Protein AF-A0A6J7C652-F1 (afdb_monomer_lite)

Organism: NCBI:txid449393

Radius of gyration: 20.18 Å; chains: 1; bounding box: 62×40×58 Å

Structure (mmCIF, N/CA/C/O backbone):
data_AF-A0A6J7C652-F1
#
_entry.id   AF-A0A6J7C652-F1
#
loop_
_atom_site.group_PDB
_atom_site.id
_atom_site.type_symbol
_atom_site.label_atom_id
_atom_site.label_alt_id
_atom_site.label_comp_id
_atom_site.label_asym_id
_atom_site.label_entity_id
_atom_site.label_seq_id
_atom_site.pdbx_PDB_ins_code
_atom_site.Cartn_x
_atom_site.Cartn_y
_atom_site.Cartn_z
_atom_site.occupancy
_atom_site.B_iso_or_equiv
_atom_site.auth_seq_id
_atom_site.auth_comp_id
_atom_site.auth_asym_id
_atom_site.auth_atom_id
_atom_site.pdbx_PDB_model_num
ATOM 1 N N . MET A 1 1 ? 0.469 -21.105 22.328 1.00 26.39 1 MET A N 1
ATOM 2 C CA . MET A 1 1 ? -0.467 -20.276 21.539 1.00 26.39 1 MET A CA 1
ATOM 3 C C . MET A 1 1 ? -0.018 -18.836 21.701 1.00 26.39 1 MET A C 1
ATOM 5 O O . MET A 1 1 ? -0.296 -18.247 22.736 1.00 26.39 1 MET A O 1
ATOM 9 N N . SER A 1 2 ? 0.763 -18.319 20.755 1.00 25.61 2 SER A N 1
ATOM 10 C CA . SER A 1 2 ? 1.428 -17.016 20.892 1.00 25.61 2 SER A CA 1
ATOM 11 C C . SER A 1 2 ? 0.683 -15.974 20.066 1.00 25.61 2 SER A C 1
ATOM 13 O O . SER A 1 2 ? 0.438 -16.190 18.881 1.00 25.61 2 SER A O 1
ATOM 15 N N . ARG A 1 3 ? 0.266 -14.884 20.714 1.00 31.81 3 ARG A N 1
ATOM 16 C CA . ARG A 1 3 ? -0.560 -13.822 20.132 1.00 31.81 3 ARG A CA 1
ATOM 17 C C . ARG A 1 3 ? 0.341 -12.615 19.870 1.00 31.81 3 ARG A C 1
ATOM 19 O O . ARG A 1 3 ? 0.735 -11.950 20.819 1.00 31.81 3 ARG A O 1
ATOM 26 N N . TRP A 1 4 ? 0.647 -12.346 18.608 1.00 32.78 4 TRP A N 1
ATOM 27 C CA . TRP A 1 4 ? 1.229 -11.071 18.173 1.00 32.78 4 TRP A CA 1
ATOM 28 C C . TRP A 1 4 ? 0.084 -10.100 17.839 1.00 32.78 4 TRP A C 1
ATOM 30 O O . TRP A 1 4 ? -1.021 -10.565 17.531 1.00 32.78 4 TRP A O 1
ATOM 40 N N . ARG A 1 5 ? 0.297 -8.787 17.971 1.00 42.84 5 ARG A N 1
ATOM 41 C CA . ARG A 1 5 ? -0.696 -7.736 17.682 1.00 42.84 5 ARG A CA 1
ATOM 42 C C . ARG A 1 5 ? -0.041 -6.585 16.927 1.00 42.84 5 ARG A C 1
ATOM 44 O O . ARG A 1 5 ? 1.127 -6.315 17.157 1.00 42.84 5 ARG A O 1
ATOM 51 N N . VAL A 1 6 ? -0.814 -5.929 16.068 1.00 52.28 6 VAL A N 1
ATOM 52 C CA . VAL A 1 6 ? -0.406 -4.764 15.259 1.00 52.28 6 VAL A CA 1
ATOM 53 C C . VAL A 1 6 ? -0.866 -3.453 15.923 1.00 52.28 6 VAL A C 1
ATOM 55 O O . VAL A 1 6 ? -0.310 -2.394 15.659 1.00 52.28 6 VAL A O 1
ATOM 58 N N . CYS A 1 7 ? -1.829 -3.526 16.850 1.00 53.25 7 CYS A N 1
ATOM 59 C CA . CYS A 1 7 ? -2.425 -2.378 17.545 1.00 53.25 7 CYS A CA 1
ATOM 60 C C . CYS A 1 7 ? -2.291 -2.448 19.093 1.00 53.25 7 CYS A C 1
ATOM 62 O O . CYS A 1 7 ? -3.243 -2.105 19.798 1.00 53.25 7 CYS A O 1
ATOM 64 N N . GLY A 1 8 ? -1.198 -2.975 19.677 1.00 44.03 8 GLY A N 1
ATOM 65 C CA . GLY A 1 8 ? -1.143 -3.212 21.137 1.00 44.03 8 GLY A CA 1
ATOM 66 C C . GLY A 1 8 ? 0.243 -3.239 21.796 1.00 44.03 8 GLY A C 1
ATOM 67 O O . GLY A 1 8 ? 1.195 -3.778 21.254 1.00 44.03 8 GLY A O 1
ATOM 68 N N . SER A 1 9 ? 0.319 -2.701 23.017 1.00 41.06 9 SER A N 1
ATOM 69 C CA . SER A 1 9 ? 1.541 -2.276 23.723 1.00 41.06 9 SER A CA 1
ATOM 70 C C . SER A 1 9 ? 2.360 -3.374 24.436 1.00 41.06 9 SER A C 1
ATOM 72 O O . SER A 1 9 ? 2.661 -3.216 25.617 1.00 41.06 9 SER A O 1
ATOM 74 N N . ASP A 1 10 ? 2.678 -4.488 23.773 1.00 38.56 10 ASP A N 1
ATOM 75 C CA . ASP A 1 10 ? 3.629 -5.499 24.287 1.00 38.56 10 ASP A CA 1
ATOM 76 C C . ASP A 1 10 ? 4.010 -6.500 23.175 1.00 38.56 10 ASP A C 1
ATOM 78 O O . ASP A 1 10 ? 3.169 -7.316 22.771 1.00 38.56 10 ASP A O 1
ATOM 82 N N . ALA A 1 11 ? 5.266 -6.512 22.711 1.00 35.97 11 ALA A N 1
ATOM 83 C CA . ALA A 1 11 ? 5.787 -7.569 21.838 1.00 35.97 11 ALA A CA 1
ATOM 84 C C . ALA A 1 11 ? 7.266 -7.939 22.101 1.00 35.97 11 ALA A C 1
ATOM 86 O O . ALA A 1 11 ? 7.935 -7.425 22.997 1.00 35.97 11 ALA A O 1
ATOM 87 N N . ARG A 1 12 ? 7.764 -8.915 21.320 1.00 33.91 12 ARG A N 1
ATOM 88 C CA . ARG A 1 12 ? 9.196 -9.147 21.049 1.00 33.91 12 ARG A CA 1
ATOM 89 C C . ARG A 1 12 ? 9.420 -9.818 19.673 1.00 33.91 12 ARG A C 1
ATOM 91 O O . ARG A 1 12 ? 8.723 -10.792 19.384 1.00 33.91 12 ARG A O 1
ATOM 98 N N . PRO A 1 13 ? 10.436 -9.395 18.889 1.00 46.59 13 PRO A N 1
ATOM 99 C CA . PRO A 1 13 ? 10.996 -10.118 17.721 1.00 46.59 13 PRO A CA 1
ATOM 100 C C . PRO A 1 13 ? 11.947 -11.291 18.131 1.00 46.59 13 PRO A C 1
ATOM 102 O O . PRO A 1 13 ? 12.194 -11.465 19.323 1.00 46.59 13 PRO A O 1
ATOM 105 N N . HIS A 1 14 ? 12.558 -12.137 17.269 1.00 32.00 14 HIS A N 1
ATOM 106 C CA . HIS A 1 14 ? 12.535 -12.308 15.795 1.00 32.00 14 HIS A CA 1
ATOM 107 C C . HIS A 1 14 ? 13.174 -13.664 15.334 1.00 32.00 14 HIS A C 1
ATOM 109 O O . HIS A 1 14 ? 13.919 -14.273 16.091 1.00 32.00 14 HIS A O 1
ATOM 115 N N . LEU A 1 15 ? 12.950 -14.041 14.058 1.00 29.48 15 LEU A N 1
ATOM 116 C CA . LEU A 1 15 ? 13.849 -14.708 13.068 1.00 29.48 15 LEU A CA 1
ATOM 117 C C . LEU A 1 15 ? 14.626 -16.045 13.296 1.00 29.48 15 LEU A C 1
ATOM 119 O O . LEU A 1 15 ? 15.296 -16.273 14.291 1.00 29.48 15 LEU A O 1
ATOM 123 N N . ARG A 1 16 ? 14.692 -16.793 12.170 1.00 28.22 16 ARG A N 1
ATOM 124 C CA . ARG A 1 16 ? 15.685 -17.803 11.701 1.00 28.22 16 ARG A CA 1
ATOM 125 C C . ARG A 1 16 ? 15.816 -19.157 12.424 1.00 28.22 16 ARG A C 1
ATOM 127 O O . ARG A 1 16 ? 15.988 -19.270 13.630 1.00 28.22 16 ARG A O 1
ATOM 134 N N . ARG A 1 17 ? 15.892 -20.215 11.599 1.00 30.62 17 ARG A N 1
ATOM 135 C CA . ARG A 1 17 ? 16.559 -21.478 11.947 1.00 30.62 17 ARG A CA 1
ATOM 136 C C . ARG A 1 17 ? 18.079 -21.267 11.946 1.00 30.62 17 ARG A C 1
ATOM 138 O O . ARG A 1 17 ? 18.687 -21.378 10.887 1.00 30.62 17 ARG A O 1
ATOM 145 N N . THR A 1 18 ? 18.668 -21.054 13.114 1.00 29.41 18 THR A N 1
ATOM 146 C CA . THR A 1 18 ? 20.011 -21.548 13.470 1.00 29.41 18 THR A CA 1
ATOM 147 C C . THR A 1 18 ? 20.159 -21.500 14.989 1.00 29.41 18 THR A C 1
ATOM 149 O O . THR A 1 18 ? 19.655 -20.591 15.642 1.00 29.41 18 THR A O 1
ATOM 152 N N . GLU A 1 19 ? 20.786 -22.520 15.566 1.00 37.09 19 GLU A N 1
ATOM 153 C CA . GLU A 1 19 ? 20.830 -22.735 17.015 1.00 37.09 19 GLU A CA 1
ATOM 154 C C . GLU A 1 19 ? 21.761 -21.734 17.721 1.00 37.09 19 GLU A C 1
ATOM 156 O O . GLU A 1 19 ? 22.921 -21.595 17.340 1.00 37.09 19 GLU A O 1
ATOM 161 N N . ALA A 1 20 ? 21.290 -21.098 18.801 1.00 23.19 20 ALA A N 1
ATOM 162 C CA . ALA A 1 20 ? 22.152 -20.442 19.788 1.00 23.19 20 ALA A CA 1
ATOM 163 C C . ALA A 1 20 ? 21.454 -20.337 21.158 1.00 23.19 20 ALA A C 1
ATOM 165 O O . ALA A 1 20 ? 20.472 -19.616 21.322 1.00 23.19 20 ALA A O 1
ATOM 166 N N . VAL A 1 21 ? 21.982 -21.045 22.160 1.00 32.38 21 VAL A N 1
ATOM 167 C CA . VAL A 1 21 ? 21.553 -20.960 23.568 1.00 32.38 21 VAL A CA 1
ATOM 168 C C . VAL A 1 21 ? 22.518 -20.053 24.331 1.00 32.38 21 VAL A C 1
ATOM 170 O O . VAL A 1 21 ? 23.665 -20.446 24.522 1.00 32.38 21 VAL A O 1
ATOM 173 N N . VAL A 1 22 ? 22.065 -18.898 24.840 1.00 24.59 22 VAL A N 1
ATOM 174 C CA . VAL A 1 22 ? 22.757 -18.149 25.916 1.00 24.59 22 VAL A CA 1
ATOM 175 C C . VAL A 1 22 ? 21.737 -17.461 26.836 1.00 24.59 22 VAL A C 1
ATOM 177 O O . VAL A 1 22 ? 20.716 -16.945 26.386 1.00 24.59 22 VAL A O 1
ATOM 180 N N . HIS A 1 23 ? 22.012 -17.462 28.143 1.00 25.98 23 HIS A N 1
ATOM 181 C CA . HIS A 1 23 ? 21.169 -16.861 29.180 1.00 25.98 23 HIS A CA 1
ATOM 182 C C . HIS A 1 23 ? 21.325 -15.330 29.300 1.00 25.98 23 HIS A C 1
ATOM 184 O O . HIS A 1 23 ? 22.432 -14.821 29.423 1.00 25.98 23 HIS A O 1
ATOM 190 N N . GLY A 1 24 ? 20.181 -14.644 29.393 1.00 28.73 24 GLY A N 1
ATOM 191 C CA . GLY A 1 24 ? 19.881 -13.496 30.264 1.00 28.73 24 GLY A CA 1
ATOM 192 C C . GLY A 1 24 ? 20.890 -12.358 30.499 1.00 28.73 24 GLY A C 1
ATOM 193 O O . GLY A 1 24 ? 21.735 -12.455 31.381 1.00 28.73 24 GLY A O 1
ATOM 194 N N . GLN A 1 25 ? 20.580 -11.179 29.947 1.00 23.31 25 GLN A N 1
ATOM 195 C CA . GLN A 1 25 ? 20.566 -9.925 30.720 1.00 23.31 25 GLN A CA 1
ATOM 196 C C . GLN A 1 25 ? 19.572 -8.916 30.114 1.00 23.31 25 GLN A C 1
ATOM 198 O O . GLN A 1 25 ? 19.307 -8.934 28.913 1.00 23.31 25 GLN A O 1
ATOM 203 N N . LEU A 1 26 ? 18.967 -8.073 30.957 1.00 32.94 26 LEU A N 1
ATOM 204 C CA . LEU A 1 26 ? 17.974 -7.071 30.554 1.00 32.94 26 LEU A CA 1
ATOM 205 C C . LEU A 1 26 ? 18.664 -5.841 29.946 1.00 32.94 26 LEU A C 1
ATOM 207 O O . LEU A 1 26 ? 19.383 -5.132 30.646 1.00 32.94 26 LEU A O 1
ATOM 211 N N . ALA A 1 27 ? 18.385 -5.564 28.674 1.00 25.34 27 ALA A N 1
ATOM 212 C CA . ALA A 1 27 ? 18.662 -4.290 28.015 1.00 25.34 27 ALA A CA 1
ATOM 213 C C . ALA A 1 27 ? 17.346 -3.720 27.467 1.00 25.34 27 ALA A C 1
ATOM 215 O O . ALA A 1 27 ? 16.474 -4.481 27.042 1.00 25.34 27 ALA A O 1
ATOM 216 N N . ALA A 1 28 ? 17.189 -2.395 27.511 1.00 30.75 28 ALA A N 1
ATOM 217 C CA . ALA A 1 28 ? 15.990 -1.720 27.023 1.00 30.75 28 ALA A CA 1
ATOM 218 C C . ALA A 1 28 ? 15.834 -1.919 25.505 1.00 30.75 28 ALA A C 1
ATOM 220 O O . ALA A 1 28 ? 16.765 -1.652 24.744 1.00 30.75 28 ALA A O 1
ATOM 221 N N . VAL A 1 29 ? 14.659 -2.389 25.082 1.00 26.58 29 VAL A N 1
ATOM 222 C CA . VAL A 1 29 ? 14.300 -2.578 23.670 1.00 26.58 29 VAL A CA 1
ATOM 223 C C . VAL A 1 29 ? 13.480 -1.370 23.217 1.00 26.58 29 VAL A C 1
ATOM 225 O O . VAL A 1 29 ? 12.590 -0.919 23.936 1.00 26.58 29 VAL A O 1
ATOM 228 N N . TRP A 1 30 ? 13.824 -0.825 22.052 1.00 28.08 30 TRP A N 1
ATOM 229 C CA . TRP A 1 30 ? 13.185 0.355 21.465 1.00 28.08 30 TRP A CA 1
ATOM 230 C C . TRP A 1 30 ? 11.951 -0.032 20.630 1.00 28.08 30 TRP A C 1
ATOM 232 O O . TRP A 1 30 ? 11.860 -1.157 20.149 1.00 28.08 30 TRP A O 1
ATOM 242 N N . LEU A 1 31 ? 11.027 0.921 20.466 1.00 33.03 31 LEU A N 1
ATOM 243 C CA . LEU A 1 31 ? 9.715 0.812 19.810 1.00 33.03 31 LEU A CA 1
ATOM 244 C C . LEU A 1 31 ? 9.721 -0.008 18.493 1.00 33.03 31 LEU A C 1
ATOM 246 O O . LEU A 1 31 ? 10.210 0.496 17.484 1.00 33.03 31 LEU A O 1
ATOM 250 N N . GLN A 1 32 ? 9.121 -1.210 18.474 1.00 43.28 32 GLN A N 1
ATOM 251 C CA . GLN A 1 32 ? 8.857 -2.003 17.246 1.00 43.28 32 GLN A CA 1
ATOM 252 C C . GLN A 1 32 ? 7.523 -2.795 17.285 1.00 43.28 32 GLN A C 1
ATOM 254 O O . GLN A 1 32 ? 7.338 -3.751 16.535 1.00 43.28 32 GLN A O 1
ATOM 259 N N . ASP A 1 33 ? 6.598 -2.428 18.180 1.00 56.28 33 ASP A N 1
ATOM 260 C CA . ASP A 1 33 ? 5.498 -3.319 18.602 1.00 56.28 33 ASP A CA 1
ATOM 261 C C . ASP A 1 33 ? 4.107 -2.922 18.061 1.00 56.28 33 ASP A C 1
ATOM 263 O O . ASP A 1 33 ? 3.130 -3.641 18.272 1.00 56.28 33 ASP A O 1
ATOM 267 N N . ALA A 1 34 ? 4.002 -1.782 17.376 1.00 67.44 34 ALA A N 1
ATOM 268 C CA . ALA A 1 34 ? 2.776 -1.307 16.739 1.00 67.44 34 ALA A CA 1
ATOM 269 C C . ALA A 1 34 ? 3.035 -1.050 15.253 1.00 67.44 34 ALA A C 1
ATOM 271 O O . ALA A 1 34 ? 4.094 -0.539 14.895 1.00 67.44 34 ALA A O 1
ATOM 272 N N . GLY A 1 35 ? 2.063 -1.400 14.410 1.00 87.12 35 GLY A N 1
ATOM 273 C CA . GLY A 1 35 ? 2.144 -1.229 12.963 1.00 87.12 35 GLY A CA 1
ATOM 274 C C . GLY A 1 35 ? 2.142 0.231 12.517 1.00 87.12 35 GLY A C 1
ATOM 275 O O . GLY A 1 35 ? 2.233 1.162 13.320 1.00 87.12 35 GLY A O 1
ATOM 276 N N . ILE A 1 36 ? 2.012 0.428 11.210 1.00 93.06 36 ILE A N 1
ATOM 277 C CA . ILE A 1 36 ? 1.961 1.752 10.591 1.00 93.06 36 ILE A CA 1
ATOM 278 C C . ILE A 1 36 ? 0.583 2.024 9.989 1.00 93.06 36 ILE A C 1
ATOM 280 O O . ILE A 1 36 ? -0.211 1.122 9.717 1.00 93.06 36 ILE A O 1
ATOM 284 N N . TRP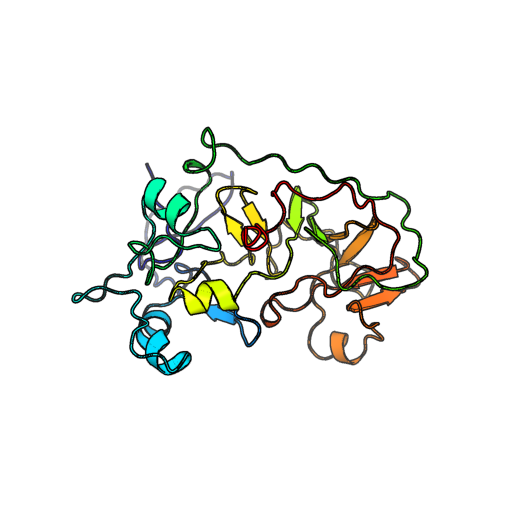 A 1 37 ? 0.321 3.299 9.754 1.00 94.88 37 TRP A N 1
ATOM 285 C CA . TRP A 1 37 ? -0.802 3.791 8.975 1.00 94.88 37 TRP A CA 1
ATOM 286 C C . TRP A 1 37 ? -0.302 4.854 8.004 1.00 94.88 37 TRP A C 1
ATOM 288 O O . TRP A 1 37 ? 0.583 5.637 8.346 1.00 94.88 37 TRP A O 1
ATOM 298 N N . PHE A 1 38 ? -0.850 4.874 6.797 1.00 95.06 38 PHE A N 1
ATOM 299 C CA . PHE A 1 38 ? -0.609 5.922 5.814 1.00 95.06 38 PHE A CA 1
ATOM 300 C C . PHE A 1 38 ? -1.920 6.257 5.109 1.00 95.06 38 PHE A C 1
ATOM 302 O O . PHE A 1 38 ? -2.719 5.371 4.817 1.00 95.06 38 PHE A O 1
ATOM 309 N N . ASP A 1 39 ? -2.146 7.546 4.876 1.00 93.06 39 ASP A N 1
ATOM 310 C CA . ASP A 1 39 ? -3.445 8.100 4.472 1.00 93.06 39 ASP A CA 1
ATOM 311 C C . ASP A 1 39 ? -3.381 8.943 3.186 1.00 93.06 39 ASP A C 1
ATOM 313 O O . ASP A 1 39 ? -4.314 9.673 2.867 1.00 93.06 39 ASP A O 1
ATOM 317 N N . GLY A 1 40 ? -2.273 8.870 2.445 1.00 92.56 40 GLY A N 1
ATOM 318 C CA . GLY A 1 40 ? -2.007 9.739 1.295 1.00 92.56 40 GLY A CA 1
ATOM 319 C C . GLY A 1 40 ? -1.243 11.024 1.648 1.00 92.56 40 GLY A C 1
ATOM 320 O O . GLY A 1 40 ? -0.715 11.670 0.743 1.00 92.56 40 GLY A O 1
ATOM 321 N N . SER A 1 41 ? -1.144 11.392 2.934 1.00 93.12 41 SER A N 1
ATOM 322 C CA . SER A 1 41 ? -0.437 12.599 3.394 1.00 93.12 41 SER A CA 1
ATOM 323 C C . SER A 1 41 ? 0.862 12.318 4.164 1.00 93.12 41 SER A C 1
ATOM 325 O O . SER A 1 41 ? 1.769 13.154 4.170 1.00 93.12 41 SER A O 1
ATOM 327 N N . GLY A 1 42 ? 1.003 11.130 4.756 1.00 95.06 42 GLY A N 1
ATOM 328 C CA . GLY A 1 42 ? 2.208 10.718 5.477 1.00 95.06 42 GLY A CA 1
ATOM 329 C C . GLY A 1 42 ? 2.207 9.243 5.878 1.00 95.06 42 GLY A C 1
ATOM 330 O O . GLY A 1 42 ? 1.303 8.492 5.524 1.00 95.06 42 GLY A O 1
ATOM 331 N N . VAL A 1 43 ? 3.244 8.837 6.618 1.00 95.19 43 VAL A N 1
ATOM 332 C CA . VAL A 1 43 ? 3.341 7.527 7.283 1.00 95.19 43 VAL A CA 1
ATOM 333 C C . VAL A 1 43 ? 3.469 7.765 8.786 1.00 95.19 43 VAL A C 1
ATOM 335 O O . VAL A 1 43 ? 4.306 8.556 9.225 1.00 95.19 43 VAL A O 1
ATOM 338 N N . TYR A 1 44 ? 2.653 7.069 9.570 1.00 94.38 44 TYR A N 1
ATOM 339 C CA . TYR A 1 44 ? 2.511 7.242 11.012 1.00 94.38 44 TYR A CA 1
ATOM 340 C C . TYR A 1 44 ? 2.697 5.904 11.721 1.00 94.38 44 TYR A C 1
ATOM 342 O O . TYR A 1 44 ? 2.140 4.892 11.299 1.00 94.38 44 TYR A O 1
ATOM 350 N N . ASN A 1 45 ? 3.438 5.895 12.828 1.00 91.81 45 ASN A N 1
ATOM 351 C CA . ASN A 1 45 ? 3.460 4.745 13.729 1.00 91.81 45 ASN A CA 1
ATOM 352 C C . ASN A 1 45 ? 2.166 4.734 14.551 1.00 91.81 45 ASN A C 1
ATOM 354 O O . ASN A 1 45 ? 1.777 5.766 15.099 1.00 91.81 45 ASN A O 1
ATOM 358 N N . LEU A 1 46 ? 1.529 3.572 14.701 1.00 90.12 46 LEU A N 1
ATOM 359 C CA . LEU A 1 46 ? 0.297 3.399 15.481 1.00 90.12 46 LEU A CA 1
ATOM 360 C C . LEU A 1 46 ? 0.565 3.295 16.988 1.00 90.12 46 LEU A C 1
ATOM 362 O O . LEU A 1 46 ? 0.044 2.424 17.688 1.00 90.12 46 LEU A O 1
ATOM 366 N N . ASP A 1 47 ? 1.404 4.195 17.494 1.00 86.69 47 ASP A N 1
ATOM 367 C CA . ASP A 1 47 ? 1.740 4.269 18.907 1.00 86.69 47 ASP A CA 1
ATOM 368 C C . ASP A 1 47 ? 0.616 4.901 19.750 1.00 86.69 47 ASP A C 1
ATOM 370 O O . ASP A 1 47 ? -0.332 5.520 19.259 1.00 86.69 47 ASP A O 1
ATOM 374 N N . GLY A 1 48 ? 0.702 4.711 21.069 1.00 85.69 48 GLY A 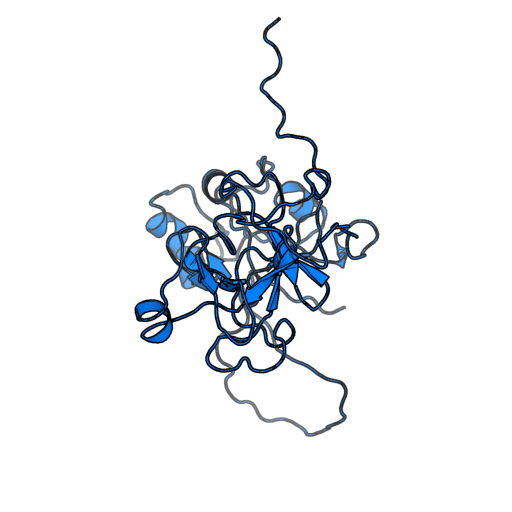N 1
ATOM 375 C CA . GLY A 1 48 ? -0.284 5.243 22.013 1.00 85.69 48 GLY A CA 1
ATOM 376 C C . GLY A 1 48 ? -0.504 6.764 21.902 1.00 85.69 48 GLY A C 1
ATOM 377 O O . GLY A 1 48 ? -1.661 7.185 21.958 1.00 85.69 48 GLY A O 1
ATOM 378 N N . PRO A 1 49 ? 0.551 7.594 21.770 1.00 89.25 49 PRO A N 1
ATOM 379 C CA . PRO A 1 49 ? 0.427 9.018 21.461 1.00 89.25 49 PRO A CA 1
ATOM 380 C C . PRO A 1 49 ? -0.370 9.326 20.186 1.00 89.25 49 PRO A C 1
ATOM 382 O O . PRO A 1 49 ? -1.314 10.111 20.266 1.00 89.25 49 PRO A O 1
ATOM 385 N N . PHE A 1 50 ? -0.051 8.703 19.046 1.00 91.00 50 PHE A N 1
ATOM 386 C CA . PHE A 1 50 ? -0.758 8.928 17.781 1.00 91.00 50 PHE A CA 1
ATOM 387 C C . PHE A 1 50 ? -2.233 8.526 17.887 1.00 91.00 50 PHE A C 1
ATOM 389 O O . PHE A 1 50 ? -3.111 9.349 17.633 1.00 91.00 50 PHE A O 1
ATOM 396 N N . ILE A 1 51 ? -2.515 7.315 18.384 1.00 91.06 51 ILE A N 1
ATOM 397 C CA . ILE A 1 51 ? -3.880 6.794 18.572 1.00 91.06 51 ILE A CA 1
ATOM 398 C C . ILE A 1 51 ? -4.731 7.710 19.471 1.00 91.06 51 ILE A C 1
ATOM 400 O O . ILE A 1 51 ? -5.919 7.907 19.215 1.00 91.06 51 ILE A O 1
ATOM 404 N N . LYS A 1 52 ? -4.140 8.305 20.517 1.00 90.12 52 LYS A N 1
ATOM 405 C CA . LYS A 1 52 ? -4.835 9.253 21.409 1.00 90.12 52 LYS A CA 1
ATOM 406 C C . LYS A 1 52 ? -5.026 10.645 20.803 1.00 90.12 52 LYS A C 1
ATOM 408 O O . LYS A 1 52 ? -5.847 11.403 21.309 1.00 90.12 52 LYS A O 1
ATOM 413 N N . ASN A 1 53 ? -4.285 10.979 19.749 1.00 92.69 53 ASN A N 1
ATOM 414 C CA . ASN A 1 53 ? -4.325 12.277 19.081 1.00 92.69 53 ASN A CA 1
ATOM 415 C C . ASN A 1 53 ? -5.210 12.290 17.819 1.00 92.69 53 ASN A C 1
ATOM 417 O O . ASN A 1 53 ? -5.431 13.364 17.267 1.00 92.69 53 ASN A O 1
ATOM 421 N N . LEU A 1 54 ? -5.735 11.142 17.368 1.00 94.19 54 LEU A N 1
ATOM 422 C CA . LEU A 1 54 ? -6.506 11.012 16.117 1.00 94.19 54 LEU A CA 1
ATOM 423 C C . LEU A 1 54 ? -7.631 12.043 15.970 1.00 94.19 54 LEU A C 1
ATOM 425 O O . LEU A 1 54 ? -7.728 12.679 14.924 1.00 94.19 54 LEU A O 1
ATOM 429 N N . ALA A 1 55 ? -8.406 12.278 17.032 1.00 94.94 55 ALA A N 1
ATOM 430 C CA . ALA A 1 55 ? -9.479 13.270 17.029 1.00 94.94 55 ALA A CA 1
ATOM 431 C C . ALA A 1 55 ? -8.993 14.693 16.700 1.00 94.94 55 ALA A C 1
ATOM 433 O O . ALA A 1 55 ? -9.642 15.434 15.967 1.00 94.94 55 ALA A O 1
ATOM 434 N N . GLN A 1 56 ? -7.824 15.086 17.215 1.00 96.62 56 GLN A N 1
ATOM 435 C CA . GLN A 1 56 ? -7.217 16.379 16.897 1.00 96.62 56 GLN A CA 1
ATOM 436 C C . GLN A 1 56 ? -6.538 16.356 15.522 1.00 96.62 56 GLN A C 1
ATOM 438 O O . GLN A 1 56 ? -6.607 17.343 14.794 1.00 96.62 56 GLN A O 1
ATOM 443 N N . PHE A 1 57 ? -5.889 15.245 15.167 1.00 95.94 57 PHE A N 1
ATOM 444 C CA . PHE A 1 57 ? -5.164 15.080 13.909 1.00 95.94 57 PHE A CA 1
ATOM 445 C C . PHE A 1 57 ? -6.096 15.181 12.692 1.00 95.94 57 PHE A C 1
ATOM 447 O O . PHE A 1 57 ? -5.833 15.970 11.789 1.00 95.94 57 PHE A O 1
ATOM 454 N N . TYR A 1 58 ? -7.223 14.465 12.717 1.00 95.50 58 TYR A N 1
ATOM 455 C CA . TYR A 1 58 ? -8.249 14.500 11.669 1.00 95.50 58 TYR A CA 1
ATOM 456 C C . TYR A 1 58 ? -9.356 15.544 11.912 1.00 95.50 58 TYR A C 1
ATOM 458 O O . TYR A 1 58 ? -10.261 15.677 11.096 1.00 95.50 58 TYR A O 1
ATOM 466 N N . SER A 1 59 ? -9.266 16.335 12.992 1.00 96.06 59 SER A N 1
ATOM 467 C CA . SER A 1 59 ? -10.254 17.365 13.369 1.00 96.06 59 SER A CA 1
ATOM 468 C C . SER A 1 59 ? -11.694 16.843 13.544 1.00 96.06 59 SER A C 1
ATOM 470 O O . SER A 1 59 ? -12.655 17.544 13.228 1.00 96.06 59 SER A O 1
ATOM 472 N N . ASP A 1 60 ? -11.841 15.634 14.091 1.00 95.50 60 ASP A N 1
ATOM 473 C CA . ASP A 1 60 ? -13.118 14.955 14.338 1.00 95.50 60 ASP A CA 1
ATOM 474 C C . ASP A 1 60 ? -13.208 14.485 15.802 1.00 95.50 60 ASP A C 1
ATOM 476 O O . ASP A 1 60 ? -12.458 13.612 16.236 1.00 95.50 60 ASP A O 1
ATOM 480 N N . SER A 1 61 ? -14.124 15.061 16.587 1.00 94.56 61 SER A N 1
ATOM 481 C CA . SER A 1 61 ? -14.274 14.739 18.015 1.00 94.56 61 SER A CA 1
ATOM 482 C C . SER A 1 61 ? -14.872 13.363 18.300 1.00 94.56 61 SER A C 1
ATOM 484 O O . SER A 1 61 ? -14.705 12.865 19.415 1.00 94.56 61 SER A O 1
ATOM 486 N N . GLU A 1 62 ? -15.560 12.758 17.331 1.00 92.38 62 GLU A N 1
ATOM 487 C CA . GLU A 1 62 ? -16.186 11.444 17.493 1.00 92.38 62 GLU A CA 1
ATOM 488 C C . GLU A 1 62 ? -15.174 10.308 17.299 1.00 92.38 62 GLU A C 1
ATOM 490 O O . GLU A 1 62 ? -15.413 9.179 17.738 1.00 92.38 62 GLU A O 1
ATOM 495 N N . TRP A 1 63 ? -14.009 10.603 16.709 1.00 94.19 63 TRP A N 1
ATOM 496 C CA . TRP A 1 63 ? -12.972 9.610 16.477 1.00 94.19 63 TRP A CA 1
ATOM 497 C C . TRP A 1 63 ? -12.216 9.248 17.762 1.00 94.19 63 TRP A C 1
ATOM 499 O O . TRP A 1 63 ? -11.282 9.920 18.204 1.00 94.19 63 TRP A O 1
ATOM 509 N N . LYS A 1 64 ? -12.572 8.101 18.342 1.00 92.25 64 LYS A N 1
ATOM 510 C CA . LYS A 1 64 ? -11.979 7.572 19.566 1.00 92.25 64 LYS A CA 1
ATOM 511 C C . LYS A 1 64 ? -11.752 6.058 19.516 1.00 92.25 64 LYS A C 1
ATOM 513 O O . LYS A 1 64 ? -12.565 5.267 19.990 1.00 92.25 64 LYS A O 1
ATOM 518 N N . LEU A 1 65 ? -10.561 5.655 19.068 1.00 91.44 65 LEU A N 1
ATOM 519 C CA . LEU A 1 65 ? -10.120 4.250 19.027 1.00 91.44 65 LEU A CA 1
ATOM 520 C C . LEU A 1 65 ? -9.820 3.614 20.403 1.00 91.44 65 LEU A C 1
ATOM 522 O O . LEU A 1 65 ? -9.134 2.595 20.453 1.00 91.44 65 LEU A O 1
ATOM 526 N N . TYR A 1 66 ? -10.242 4.199 21.527 1.00 90.62 66 TYR A N 1
ATOM 527 C CA . TYR A 1 66 ? -9.861 3.719 22.860 1.00 90.62 66 TYR A CA 1
ATOM 528 C C . TYR A 1 66 ? -10.952 3.883 23.926 1.00 90.62 66 TYR A C 1
ATOM 530 O O . TYR A 1 66 ? -11.757 4.818 23.901 1.00 90.62 66 TYR A O 1
ATOM 538 N N . ASP A 1 67 ? -10.954 2.971 24.899 1.00 88.25 67 ASP A N 1
ATOM 539 C CA . ASP A 1 67 ? -11.907 2.954 26.011 1.00 88.25 67 ASP A CA 1
ATOM 540 C C . ASP A 1 67 ? -11.611 4.027 27.087 1.00 88.25 67 ASP A C 1
ATOM 542 O O . ASP A 1 67 ? -10.699 4.850 26.975 1.00 88.25 67 ASP A O 1
ATOM 546 N N . SER A 1 68 ? -12.403 4.058 28.163 1.00 89.56 68 SER A N 1
ATOM 547 C CA . SER A 1 68 ? -12.202 4.996 29.280 1.00 89.56 68 SER A CA 1
ATOM 548 C C . SER A 1 68 ? -10.950 4.725 30.126 1.00 89.56 68 SER A C 1
ATOM 550 O O . SER A 1 68 ? -10.529 5.616 30.862 1.00 89.56 68 SER A O 1
ATOM 552 N N . ALA A 1 69 ? -10.345 3.540 30.020 1.00 87.31 69 ALA A N 1
ATOM 553 C CA . ALA A 1 69 ? -9.076 3.188 30.656 1.00 87.31 69 ALA A CA 1
ATOM 554 C C . ALA A 1 69 ? -7.861 3.449 29.738 1.00 87.31 69 ALA A C 1
ATOM 556 O O . ALA A 1 69 ? -6.719 3.390 30.194 1.00 87.31 69 ALA A O 1
ATOM 557 N N . GLY A 1 70 ? -8.092 3.787 28.465 1.00 83.94 70 GLY A N 1
ATOM 558 C CA . GLY A 1 70 ? -7.057 4.043 27.467 1.00 83.94 70 GLY A CA 1
ATOM 559 C C . GLY A 1 70 ? -6.571 2.797 26.724 1.00 83.94 70 GLY A C 1
ATOM 560 O O . GLY A 1 70 ? -5.527 2.875 26.076 1.00 83.94 70 GLY A O 1
ATOM 561 N N . ASN A 1 71 ? -7.293 1.673 26.803 1.00 86.56 71 ASN A N 1
ATOM 562 C CA . ASN A 1 71 ? -7.024 0.496 25.975 1.00 86.56 71 ASN A CA 1
ATOM 563 C C . ASN A 1 71 ? -7.529 0.746 24.552 1.00 86.56 71 ASN A C 1
ATOM 565 O O . ASN A 1 71 ? -8.636 1.249 24.378 1.00 86.56 71 ASN A O 1
ATOM 569 N N . VAL A 1 72 ? -6.751 0.356 23.540 1.00 89.44 72 VAL A N 1
ATOM 570 C CA . VAL A 1 72 ? -7.163 0.475 22.133 1.00 89.44 72 VAL A CA 1
ATOM 571 C C . VAL A 1 72 ? -8.243 -0.562 21.805 1.00 89.44 72 VAL A C 1
ATOM 573 O O . VAL A 1 72 ? -8.115 -1.743 22.144 1.00 89.44 72 VAL A O 1
ATOM 576 N N . ASN A 1 73 ? -9.290 -0.128 21.109 1.00 91.69 73 ASN A N 1
ATOM 577 C CA . ASN A 1 73 ? -10.325 -0.975 20.528 1.00 91.69 73 ASN A CA 1
ATOM 578 C C . ASN A 1 73 ? -9.723 -1.714 19.322 1.00 91.69 73 ASN A C 1
ATOM 580 O O . ASN A 1 73 ? -9.522 -1.114 18.269 1.00 91.69 73 ASN A O 1
ATOM 584 N N . VAL A 1 74 ? -9.399 -3.002 19.466 1.00 90.56 74 VAL A N 1
ATOM 585 C CA . VAL A 1 74 ? -8.751 -3.804 18.407 1.00 90.56 74 VAL A CA 1
ATOM 586 C C . VAL A 1 74 ? -9.632 -4.979 18.002 1.00 90.56 74 VAL A C 1
ATOM 588 O O . VAL A 1 74 ? -10.141 -5.692 18.874 1.00 90.56 74 VAL A O 1
ATOM 591 N N . THR A 1 75 ? -9.749 -5.244 16.697 1.00 90.44 75 THR A N 1
ATOM 592 C CA . THR A 1 75 ? -10.446 -6.428 16.164 1.00 90.44 75 THR A CA 1
ATOM 593 C C . THR A 1 75 ? -9.708 -7.714 16.547 1.00 90.44 75 THR A C 1
ATOM 595 O O . THR A 1 75 ? -8.790 -8.180 15.880 1.00 90.44 75 THR A O 1
ATOM 598 N N . ASN A 1 76 ? -10.080 -8.286 17.694 1.00 89.38 76 ASN A N 1
ATOM 599 C CA . ASN A 1 76 ? -9.335 -9.379 18.323 1.00 89.38 76 ASN A CA 1
ATOM 600 C C . ASN A 1 76 ? -9.967 -10.778 18.143 1.00 89.38 76 ASN A C 1
ATOM 602 O O . ASN A 1 76 ? -9.453 -11.755 18.703 1.00 89.38 76 ASN A O 1
ATOM 606 N N . THR A 1 77 ? -11.033 -10.879 17.343 1.00 93.50 77 THR A N 1
ATOM 607 C CA . THR A 1 77 ? -11.701 -12.124 16.927 1.00 93.50 77 THR A CA 1
ATOM 608 C C . THR A 1 77 ? -11.918 -12.134 15.410 1.00 93.50 77 THR A C 1
ATOM 610 O O . THR A 1 77 ? -11.792 -11.092 14.763 1.00 93.50 77 THR A O 1
ATOM 613 N N . LYS A 1 78 ? -12.273 -13.297 14.841 1.00 94.50 78 LYS A N 1
ATOM 614 C CA . LYS A 1 78 ? -12.593 -13.406 13.409 1.00 94.50 78 LYS A CA 1
ATOM 615 C C . LYS A 1 78 ? -13.804 -12.540 13.050 1.00 94.50 78 LYS A C 1
ATOM 617 O O . LYS A 1 78 ? -13.783 -11.854 12.045 1.00 94.50 78 LYS A O 1
ATOM 622 N N . GLU A 1 79 ? -14.828 -12.540 13.894 1.00 96.44 79 GLU A N 1
ATOM 623 C CA . GLU A 1 79 ? -16.092 -11.832 13.675 1.00 96.44 79 GLU A CA 1
ATOM 624 C C . GLU A 1 79 ? -15.889 -10.310 13.675 1.00 96.44 79 GLU A C 1
ATOM 626 O O . GLU A 1 79 ? -16.462 -9.607 12.846 1.00 96.44 79 GLU A O 1
ATOM 631 N N . ALA A 1 80 ? -15.025 -9.808 14.567 1.00 95.69 80 ALA A N 1
ATOM 632 C CA . ALA A 1 80 ? -14.633 -8.401 14.587 1.00 95.69 80 ALA A CA 1
ATOM 633 C C . ALA A 1 80 ? -13.804 -8.015 13.355 1.00 95.69 80 ALA A C 1
ATOM 635 O O . ALA A 1 80 ? -14.004 -6.943 12.794 1.00 95.69 80 ALA A O 1
ATOM 636 N N . PHE A 1 81 ? -12.905 -8.896 12.911 1.00 94.81 81 PHE A N 1
ATOM 637 C CA . PHE A 1 81 ? -12.135 -8.703 11.686 1.00 94.81 81 PHE A CA 1
ATOM 638 C C . PHE A 1 81 ? -13.038 -8.690 10.439 1.00 94.81 81 PHE A C 1
ATOM 640 O O . PHE A 1 81 ? -13.035 -7.708 9.704 1.00 94.81 81 PHE A O 1
ATOM 647 N N . ASP A 1 82 ? -13.881 -9.710 10.249 1.00 95.38 82 ASP A N 1
ATOM 648 C CA . ASP A 1 82 ? -14.830 -9.819 9.129 1.00 95.38 82 ASP A CA 1
ATOM 649 C C . ASP A 1 82 ? -15.816 -8.635 9.067 1.00 95.38 82 ASP A C 1
ATOM 651 O O . ASP A 1 82 ? -16.273 -8.247 7.991 1.00 95.38 82 ASP A O 1
ATOM 655 N N . GLY A 1 83 ? -16.185 -8.076 10.224 1.00 96.00 83 GLY A N 1
ATOM 656 C CA . GLY A 1 83 ? -17.110 -6.949 10.322 1.00 96.00 83 GLY A CA 1
ATOM 657 C C . GLY A 1 83 ? -16.476 -5.567 10.131 1.00 96.00 83 GLY A C 1
ATOM 658 O O . GLY A 1 83 ? -17.218 -4.619 9.883 1.00 96.00 83 GLY A O 1
ATOM 659 N N . ALA A 1 84 ? -15.149 -5.443 10.243 1.00 95.38 84 ALA A N 1
ATOM 660 C CA . ALA A 1 84 ? -14.434 -4.165 10.158 1.00 95.38 84 ALA A CA 1
ATOM 661 C C . ALA A 1 84 ? -13.516 -4.043 8.933 1.00 95.38 84 ALA A C 1
ATOM 663 O O . ALA A 1 84 ? -13.337 -2.952 8.410 1.00 95.38 84 ALA A O 1
ATOM 664 N N . ALA A 1 85 ? -12.950 -5.148 8.445 1.00 93.31 85 ALA A N 1
ATOM 665 C CA . ALA A 1 85 ? -12.091 -5.176 7.261 1.00 93.31 85 ALA A CA 1
ATOM 666 C C . ALA A 1 85 ? -12.928 -5.253 5.967 1.00 93.31 85 ALA A C 1
ATOM 668 O O . ALA A 1 85 ? -12.819 -6.200 5.186 1.00 93.31 85 ALA A O 1
ATOM 669 N N . ARG A 1 86 ? -13.820 -4.271 5.786 1.00 91.19 86 ARG A N 1
ATOM 670 C CA . ARG A 1 86 ? -14.757 -4.132 4.658 1.00 91.19 86 ARG A CA 1
ATOM 671 C C . ARG A 1 86 ? -15.128 -2.652 4.453 1.00 91.19 86 ARG A C 1
ATOM 673 O O . ARG A 1 86 ? -15.151 -1.926 5.444 1.00 91.19 86 ARG A O 1
ATOM 680 N N . PRO A 1 87 ? -15.468 -2.196 3.230 1.00 87.00 87 PRO A N 1
ATOM 681 C CA . PRO A 1 87 ? -15.817 -0.791 2.983 1.00 87.00 87 PRO A CA 1
ATOM 682 C C . PRO A 1 87 ? -17.032 -0.305 3.788 1.00 87.00 87 PRO A C 1
ATOM 684 O O . PRO A 1 87 ? -17.050 0.818 4.280 1.00 87.00 87 PRO A O 1
ATOM 687 N N . ASP A 1 88 ? -18.042 -1.159 3.957 1.00 89.50 88 ASP A N 1
ATOM 688 C CA . ASP A 1 88 ? -19.222 -0.917 4.787 1.00 89.50 88 ASP A CA 1
ATOM 689 C C . ASP A 1 88 ? -19.021 -1.491 6.201 1.00 89.50 88 ASP A C 1
ATOM 691 O O . ASP A 1 88 ? -19.639 -2.484 6.595 1.00 89.50 88 ASP A O 1
ATOM 695 N N . VAL A 1 89 ? -18.106 -0.868 6.953 1.00 94.62 89 VAL A N 1
ATOM 696 C CA . VAL A 1 89 ? -17.774 -1.214 8.347 1.00 94.62 89 VAL A CA 1
ATOM 697 C C . VAL A 1 89 ? -19.047 -1.343 9.187 1.00 94.62 89 VAL A C 1
ATOM 699 O O . VAL A 1 89 ? -19.844 -0.406 9.291 1.00 94.62 89 VAL A O 1
ATOM 702 N N . ALA A 1 90 ? -19.236 -2.498 9.830 1.00 96.25 90 ALA A N 1
ATOM 703 C CA . ALA A 1 90 ? -20.389 -2.715 10.693 1.00 96.25 90 ALA A CA 1
ATOM 704 C C . ALA A 1 90 ? -20.335 -1.767 11.903 1.00 96.25 90 ALA A C 1
ATOM 706 O O . ALA A 1 90 ? -19.289 -1.620 12.530 1.00 96.25 90 ALA A O 1
ATOM 707 N N . VAL A 1 91 ? -21.470 -1.155 12.257 1.00 95.12 91 VAL A N 1
ATOM 708 C CA . VAL A 1 91 ? -21.554 -0.041 13.226 1.00 95.12 91 VAL A CA 1
ATOM 709 C C . VAL A 1 91 ? -20.846 -0.335 14.556 1.00 95.12 91 VAL A C 1
ATOM 711 O O . VAL A 1 91 ? -20.148 0.524 15.083 1.00 95.12 91 VAL A O 1
ATOM 714 N N . GLN A 1 92 ? -20.949 -1.558 15.085 1.00 95.50 92 GLN A N 1
ATOM 715 C CA . GLN A 1 92 ? -20.287 -1.954 16.336 1.00 95.50 92 GLN A CA 1
ATOM 716 C C . GLN A 1 92 ? -18.748 -2.056 16.260 1.00 95.50 92 GLN A C 1
ATOM 718 O O . GLN A 1 92 ? -18.106 -2.217 17.297 1.00 95.50 92 GLN A O 1
ATOM 723 N N . TYR A 1 93 ? -18.168 -1.995 15.058 1.00 95.94 93 TYR A N 1
ATOM 724 C CA . TYR A 1 93 ? -16.725 -2.019 14.796 1.00 95.94 93 TYR A CA 1
ATOM 725 C C . TYR A 1 93 ? -16.195 -0.729 14.150 1.00 95.94 93 TYR A C 1
ATOM 727 O O . TYR A 1 93 ? -15.005 -0.643 13.851 1.00 95.94 93 TYR A O 1
ATOM 735 N N . GLN A 1 94 ? -17.031 0.304 14.010 1.00 95.31 94 GLN A N 1
ATOM 736 C CA . GLN A 1 94 ? -16.530 1.677 13.899 1.00 95.31 94 GLN A CA 1
ATOM 737 C C . GLN A 1 94 ? -15.691 2.009 15.143 1.00 95.31 94 GLN A C 1
ATOM 739 O O . GLN A 1 94 ? -15.819 1.357 16.187 1.00 95.31 94 GLN A O 1
ATOM 744 N N . ASN A 1 95 ? -14.807 3.003 15.055 1.00 95.12 95 ASN A N 1
ATOM 745 C CA . ASN A 1 95 ? -13.908 3.349 16.162 1.00 95.12 95 ASN A CA 1
ATOM 746 C C . ASN A 1 95 ? -13.012 2.183 16.648 1.00 95.12 95 ASN A C 1
ATOM 748 O O . ASN A 1 95 ? -12.729 2.053 17.844 1.00 95.12 95 ASN A O 1
ATOM 752 N N . HIS A 1 96 ? -12.538 1.343 15.715 1.00 94.12 96 HIS A N 1
ATOM 753 C CA . HIS A 1 96 ? -11.561 0.272 15.962 1.00 94.12 96 HIS A CA 1
ATOM 754 C C . HIS A 1 96 ? -10.279 0.408 15.119 1.00 94.12 96 HIS A C 1
ATOM 756 O O . HIS A 1 96 ? -10.302 0.816 13.958 1.00 94.12 96 HIS A O 1
ATOM 762 N N . CYS A 1 97 ? -9.156 -0.012 15.707 1.00 93.56 97 CYS A N 1
ATOM 763 C CA . CYS A 1 97 ? -7.940 -0.384 14.988 1.00 93.56 97 CYS A CA 1
ATOM 764 C C . CYS A 1 97 ? -8.130 -1.809 14.447 1.00 93.56 97 CYS A C 1
ATOM 766 O O . CYS A 1 97 ? -8.297 -2.767 15.214 1.00 93.56 97 CYS A O 1
ATOM 768 N N . VAL A 1 98 ? -8.176 -1.938 13.126 1.00 93.19 98 VAL A N 1
ATOM 769 C CA . VAL A 1 98 ? -8.446 -3.190 12.424 1.00 93.19 98 VAL A CA 1
ATOM 770 C C . VAL A 1 98 ? -7.134 -3.935 12.220 1.00 93.19 98 VAL A C 1
ATOM 772 O O . VAL A 1 98 ? -6.230 -3.480 11.526 1.00 93.19 98 VAL A O 1
ATOM 775 N N . GLU A 1 99 ? -7.054 -5.105 12.840 1.00 84.56 99 GLU A N 1
ATOM 776 C CA . GLU A 1 99 ? -5.991 -6.090 12.696 1.00 84.56 99 GLU A CA 1
ATOM 777 C C . GLU A 1 99 ? -6.579 -7.366 12.080 1.00 84.56 99 GLU A C 1
ATOM 779 O O . GLU A 1 99 ? -7.594 -7.884 12.555 1.00 84.56 99 GLU A O 1
ATOM 784 N N . GLY A 1 100 ? -5.917 -7.900 11.052 1.00 87.44 100 GLY A N 1
ATOM 785 C CA . GLY A 1 100 ? -6.258 -9.174 10.420 1.00 87.44 100 GLY A CA 1
ATOM 786 C C . GLY A 1 100 ? -5.180 -10.240 10.613 1.00 87.44 100 GLY A C 1
ATOM 787 O O . GLY A 1 100 ? -4.031 -9.939 10.939 1.00 87.44 100 GLY A O 1
ATOM 788 N N . ARG A 1 101 ? -5.546 -11.518 10.448 1.00 88.69 101 ARG A N 1
ATOM 789 C CA . ARG A 1 101 ? -4.640 -12.659 10.678 1.00 88.69 101 ARG A CA 1
ATOM 790 C C . ARG A 1 101 ? -4.930 -13.821 9.739 1.00 88.69 101 ARG A C 1
ATOM 792 O O . ARG A 1 101 ? -6.085 -14.189 9.556 1.00 88.69 101 ARG A O 1
ATOM 799 N N . LEU A 1 102 ? -3.878 -14.517 9.303 1.00 88.94 102 LEU A N 1
ATOM 800 C CA . LEU A 1 102 ? -3.960 -15.770 8.536 1.00 88.94 102 LEU A CA 1
ATOM 801 C C . LEU A 1 102 ? -4.935 -16.802 9.140 1.00 88.94 102 LEU A C 1
ATOM 803 O O . LEU A 1 102 ? -5.718 -17.418 8.426 1.00 88.94 102 LEU A O 1
ATOM 807 N N . ALA A 1 103 ? -4.931 -16.961 10.468 1.00 91.44 103 ALA A N 1
ATOM 808 C CA . ALA A 1 103 ? -5.808 -17.899 11.180 1.00 91.44 103 ALA A CA 1
ATOM 809 C C . ALA A 1 103 ? -7.306 -17.514 11.163 1.00 91.44 103 ALA A C 1
ATOM 811 O O . ALA A 1 103 ? -8.142 -18.315 11.577 1.00 91.44 103 ALA A O 1
ATOM 812 N N . TRP A 1 104 ? -7.641 -16.299 10.721 1.00 91.88 104 TRP A N 1
ATOM 813 C CA . TRP A 1 104 ? -9.007 -15.789 10.564 1.00 91.88 104 TRP A CA 1
ATOM 814 C C . TRP A 1 104 ? -9.483 -15.796 9.105 1.00 91.88 104 TRP A C 1
ATOM 816 O O . TRP A 1 104 ? -10.674 -15.616 8.861 1.00 91.88 104 TRP A O 1
ATOM 826 N N . LEU A 1 105 ? -8.596 -16.073 8.145 1.00 90.69 105 LEU A N 1
ATOM 827 C CA . LEU A 1 105 ? -8.982 -16.342 6.761 1.00 90.69 105 LEU A CA 1
ATOM 828 C C . LEU A 1 105 ? -9.708 -17.691 6.638 1.00 90.69 105 LEU A C 1
ATOM 830 O O . LEU A 1 105 ? -9.645 -18.552 7.523 1.00 90.69 105 LEU A O 1
ATOM 834 N N . THR A 1 106 ? -10.385 -17.898 5.510 1.00 87.56 106 THR A N 1
ATOM 835 C CA . THR A 1 106 ? -11.125 -19.131 5.208 1.00 87.56 106 THR A CA 1
ATOM 836 C C . THR A 1 106 ? -10.237 -20.372 5.346 1.00 87.56 106 THR A C 1
ATOM 838 O O . THR A 1 106 ? -9.249 -20.552 4.638 1.00 87.56 106 THR A O 1
ATOM 841 N N . GLY A 1 107 ? -10.583 -21.246 6.297 1.00 89.00 107 GLY A N 1
ATOM 842 C CA . GLY A 1 107 ? -9.821 -22.463 6.598 1.00 89.00 107 GLY A CA 1
ATOM 843 C C . GLY A 1 107 ? -8.449 -22.239 7.253 1.00 89.00 107 GLY A C 1
ATOM 844 O O . GLY A 1 107 ? -7.681 -23.196 7.341 1.00 89.00 107 GLY A O 1
ATOM 845 N N . GLY A 1 108 ? -8.128 -21.016 7.697 1.00 90.19 108 GLY A N 1
ATOM 846 C CA . GLY A 1 108 ? -6.836 -20.665 8.298 1.00 90.19 108 GLY A CA 1
ATOM 847 C C . GLY A 1 108 ? -5.661 -20.707 7.313 1.00 90.19 108 GLY A C 1
ATOM 848 O O . GLY A 1 108 ? -4.540 -21.024 7.712 1.00 90.19 108 GLY A O 1
ATOM 849 N N . LYS A 1 109 ? -5.925 -20.470 6.023 1.00 88.44 109 LYS A N 1
ATOM 850 C CA . LYS A 1 109 ? -4.963 -20.579 4.915 1.00 88.44 109 LYS A CA 1
ATOM 851 C C . LYS A 1 109 ? -4.850 -19.261 4.158 1.00 88.44 109 LYS A C 1
ATOM 853 O O . LYS A 1 109 ? -5.772 -18.453 4.185 1.00 88.44 109 LYS A O 1
ATOM 858 N N . ALA A 1 110 ? -3.727 -19.075 3.466 1.00 86.75 110 ALA A N 1
ATOM 859 C CA . ALA A 1 110 ? -3.566 -17.968 2.534 1.00 86.75 110 ALA A CA 1
ATOM 860 C C . ALA A 1 110 ? -4.600 -18.103 1.408 1.00 86.75 110 ALA A C 1
ATOM 862 O O . ALA A 1 110 ? -4.869 -19.216 0.941 1.00 86.75 110 ALA A O 1
ATOM 863 N N . ILE A 1 111 ? -5.181 -16.978 0.998 1.00 86.88 111 ILE A N 1
ATOM 864 C CA . ILE A 1 111 ? -6.068 -16.931 -0.161 1.00 86.88 111 ILE A CA 1
ATOM 865 C C . ILE A 1 111 ? -5.195 -16.994 -1.417 1.00 86.88 111 ILE A C 1
ATOM 867 O O . ILE A 1 111 ? -4.113 -16.412 -1.463 1.00 86.88 111 ILE A O 1
ATOM 871 N N . GLN A 1 112 ? -5.623 -17.786 -2.400 1.00 85.19 112 GLN A N 1
ATOM 872 C CA . GLN A 1 112 ? -4.898 -17.950 -3.655 1.00 85.19 112 GLN A CA 1
ATOM 873 C C . GLN A 1 112 ? -5.420 -16.945 -4.676 1.00 85.19 112 GLN A C 1
ATOM 875 O O . GLN A 1 112 ? -6.560 -17.056 -5.125 1.00 85.19 112 GLN A O 1
ATOM 880 N N . THR A 1 113 ? -4.560 -16.008 -5.061 1.00 82.50 113 THR A N 1
ATOM 881 C CA . THR A 1 113 ? -4.804 -15.064 -6.154 1.00 82.50 113 THR A CA 1
ATOM 882 C C . THR A 1 113 ? -4.048 -15.533 -7.392 1.00 82.50 113 THR A C 1
ATOM 884 O O . THR A 1 113 ? -2.881 -15.911 -7.304 1.00 82.50 113 THR A O 1
ATOM 887 N N . THR A 1 114 ? -4.709 -15.512 -8.548 1.00 85.31 114 THR A N 1
ATOM 888 C CA . THR A 1 114 ? -4.098 -15.832 -9.845 1.00 85.31 114 THR A CA 1
ATOM 889 C C . THR A 1 114 ? -3.988 -14.552 -10.658 1.00 85.31 114 THR A C 1
ATOM 891 O O . THR A 1 114 ? -4.989 -13.868 -10.857 1.00 85.31 114 THR A O 1
ATOM 894 N N . MET A 1 115 ? -2.790 -14.255 -11.156 1.00 83.69 115 MET A N 1
ATOM 895 C CA . MET A 1 115 ? -2.529 -13.153 -12.083 1.00 83.69 115 MET A CA 1
ATOM 896 C C . MET A 1 115 ? -1.888 -13.698 -13.358 1.00 83.69 115 MET A C 1
ATOM 898 O O . MET A 1 115 ? -1.096 -14.639 -13.311 1.00 83.69 115 MET A O 1
ATOM 902 N N . LEU A 1 116 ? -2.239 -13.102 -14.494 1.00 87.94 116 LEU A N 1
ATOM 903 C CA . LEU A 1 116 ? -1.637 -13.366 -15.795 1.00 87.94 116 LEU A CA 1
ATOM 904 C C . LEU A 1 116 ? -0.745 -12.175 -16.126 1.00 87.94 116 LEU A C 1
ATOM 906 O O . LEU A 1 116 ? -1.242 -11.088 -16.399 1.00 87.94 116 LEU A O 1
ATOM 910 N N . ILE A 1 117 ? 0.566 -12.387 -16.049 1.00 90.69 117 ILE A N 1
ATOM 911 C CA . ILE A 1 117 ? 1.582 -11.353 -16.249 1.00 90.69 117 ILE A CA 1
ATOM 912 C C . ILE A 1 117 ? 2.334 -11.668 -17.552 1.00 90.69 117 ILE A C 1
ATOM 914 O O . ILE A 1 117 ? 2.863 -12.779 -17.684 1.00 90.69 117 ILE A O 1
ATOM 918 N N . PRO A 1 118 ? 2.386 -10.746 -18.531 1.00 92.19 118 PRO A N 1
ATOM 919 C CA . PRO A 1 118 ? 3.172 -10.926 -19.746 1.00 92.19 118 PRO A CA 1
ATOM 920 C C . PRO A 1 118 ? 4.666 -11.118 -19.449 1.00 92.19 118 PRO A C 1
ATOM 922 O O . PRO A 1 118 ? 5.307 -10.265 -18.851 1.00 92.19 118 PRO A O 1
ATOM 925 N N . ILE A 1 119 ? 5.265 -12.198 -19.959 1.00 93.88 119 ILE A N 1
ATOM 926 C CA . ILE A 1 119 ? 6.729 -12.421 -19.898 1.00 93.88 119 ILE A CA 1
ATOM 927 C C . ILE A 1 119 ? 7.523 -11.549 -20.892 1.00 93.88 119 ILE A C 1
ATOM 929 O O . ILE A 1 119 ? 8.729 -11.712 -21.067 1.00 93.88 119 ILE A O 1
ATOM 933 N N . SER A 1 120 ? 6.834 -10.696 -21.646 1.00 94.62 120 SER A N 1
ATOM 934 C CA . SER A 1 120 ? 7.389 -9.811 -22.672 1.00 94.62 120 SER A CA 1
ATOM 935 C C . SER A 1 120 ? 6.453 -8.604 -22.794 1.00 94.62 120 SER A C 1
ATOM 937 O O . SER A 1 120 ? 5.561 -8.611 -23.647 1.00 94.62 120 SER A O 1
ATOM 939 N N . PRO A 1 121 ? 6.578 -7.616 -21.890 1.00 95.12 121 PRO A N 1
ATOM 940 C CA . PRO A 1 121 ? 5.661 -6.486 -21.816 1.00 95.12 121 PRO A CA 1
ATOM 941 C C . PRO A 1 121 ? 5.719 -5.639 -23.091 1.00 95.12 121 PRO A C 1
ATOM 943 O O . PRO A 1 121 ? 6.793 -5.333 -23.616 1.00 95.12 121 PRO A O 1
ATOM 946 N N . THR A 1 122 ? 4.548 -5.250 -23.593 1.00 95.56 122 THR A N 1
ATOM 947 C CA . THR A 1 122 ? 4.402 -4.397 -24.781 1.00 95.56 122 THR A CA 1
ATOM 948 C C . THR A 1 122 ? 3.813 -3.062 -24.363 1.00 95.56 122 THR A C 1
ATOM 950 O O . THR A 1 122 ? 2.777 -3.034 -23.709 1.00 95.56 122 THR A O 1
ATOM 953 N N . LYS A 1 123 ? 4.456 -1.952 -24.738 1.00 95.81 123 LYS A N 1
ATOM 954 C CA . LYS A 1 123 ? 3.983 -0.604 -24.404 1.00 95.81 123 LYS A CA 1
ATOM 955 C C . LYS A 1 123 ? 2.637 -0.318 -25.079 1.00 95.81 123 LYS A C 1
ATOM 957 O O . LYS A 1 123 ? 2.545 -0.358 -26.305 1.00 95.81 123 LYS A O 1
ATOM 962 N N . ALA A 1 124 ? 1.630 0.030 -24.282 1.00 93.75 124 ALA A N 1
ATOM 963 C CA . ALA A 1 124 ? 0.304 0.405 -24.752 1.00 93.75 124 ALA A CA 1
ATOM 964 C C . ALA A 1 124 ? 0.304 1.786 -25.436 1.00 93.75 124 ALA A C 1
ATOM 966 O O . ALA A 1 124 ? 1.213 2.604 -25.266 1.00 93.75 124 ALA A O 1
ATOM 967 N N . SER A 1 125 ? -0.763 2.095 -26.181 1.00 91.62 125 SER A N 1
ATOM 968 C CA . SER A 1 125 ? -0.939 3.412 -26.816 1.00 91.62 125 SER A CA 1
ATOM 969 C C . SER A 1 125 ? -1.179 4.559 -25.824 1.00 91.62 125 SER A C 1
ATOM 971 O O . SER A 1 125 ? -1.080 5.724 -26.204 1.00 91.62 125 SER A O 1
ATOM 973 N N . SER A 1 126 ? -1.528 4.245 -24.576 1.00 89.50 126 SER A N 1
ATOM 974 C CA . SER A 1 126 ? -1.811 5.201 -23.501 1.00 89.50 126 SER A CA 1
ATOM 975 C C . SER A 1 126 ? -1.677 4.525 -22.139 1.00 89.50 126 SER A C 1
ATOM 977 O O . SER A 1 126 ? -2.082 3.372 -22.003 1.00 89.50 126 SER A O 1
ATOM 979 N N . ALA A 1 127 ? -1.201 5.262 -21.135 1.00 90.19 127 ALA A N 1
ATOM 980 C CA . ALA A 1 127 ? -1.197 4.814 -19.746 1.00 90.19 127 ALA A CA 1
ATOM 981 C C . ALA A 1 127 ? -2.616 4.520 -19.225 1.00 90.19 127 ALA A C 1
ATOM 983 O O . ALA A 1 127 ? -3.555 5.262 -19.529 1.00 90.19 127 ALA A O 1
ATOM 984 N N . SER A 1 128 ? -2.773 3.499 -18.380 1.00 86.56 128 SER A N 1
ATOM 985 C CA . SER A 1 128 ? -4.009 3.236 -17.638 1.00 86.56 128 SER A CA 1
ATOM 986 C C . SER A 1 128 ? -3.857 3.601 -16.161 1.00 86.56 128 SER A C 1
ATOM 988 O O . SER A 1 128 ? -3.381 2.801 -15.356 1.00 86.56 128 SER A O 1
ATOM 990 N N . SER A 1 129 ? -4.294 4.809 -15.801 1.00 74.50 129 SER A N 1
ATOM 991 C CA . SER A 1 129 ? -4.462 5.253 -14.405 1.00 74.50 129 SER A CA 1
ATOM 992 C C . SER A 1 129 ? -5.747 4.735 -13.754 1.00 74.50 129 SER A C 1
ATOM 994 O O . SER A 1 129 ? -5.839 4.660 -12.536 1.00 74.50 129 SER A O 1
ATOM 996 N N . ALA A 1 130 ? -6.727 4.320 -14.558 1.00 58.75 130 ALA A N 1
ATOM 997 C CA . ALA A 1 130 ? -7.919 3.609 -14.107 1.00 58.75 130 ALA A CA 1
ATOM 998 C C . ALA A 1 130 ? -7.722 2.088 -14.247 1.00 58.75 130 ALA A C 1
ATOM 1000 O O . ALA A 1 130 ? -8.405 1.441 -15.043 1.00 58.75 130 ALA A O 1
ATOM 1001 N N . HIS A 1 131 ? -6.753 1.527 -13.517 1.00 63.94 131 HIS A N 1
ATOM 1002 C CA . HIS A 1 131 ? -6.552 0.076 -13.431 1.00 63.94 131 HIS A CA 1
ATOM 1003 C C . HIS A 1 131 ? -7.600 -0.531 -12.478 1.00 63.94 131 HIS A C 1
ATOM 1005 O O . HIS A 1 131 ? -7.613 -0.167 -11.306 1.00 63.94 131 HIS A O 1
ATOM 1011 N N . PRO A 1 132 ? -8.520 -1.404 -12.933 1.00 58.94 132 PRO A N 1
ATOM 1012 C CA . PRO A 1 132 ? -9.668 -1.844 -12.135 1.00 58.94 132 PRO A CA 1
ATOM 1013 C C . PRO A 1 132 ? -9.337 -3.062 -11.250 1.00 58.94 132 PRO A C 1
ATOM 1015 O O . PRO A 1 132 ? -10.066 -4.059 -11.276 1.00 58.94 132 PRO A O 1
ATOM 1018 N N . GLY A 1 133 ? -8.215 -3.015 -10.529 1.00 78.06 133 GLY A N 1
ATOM 1019 C CA . GLY A 1 133 ? -7.755 -4.091 -9.654 1.00 78.06 133 GLY A CA 1
ATOM 1020 C C . GLY A 1 133 ? -6.292 -3.952 -9.227 1.00 78.06 133 GLY A C 1
ATOM 1021 O O . GLY A 1 133 ? -5.698 -2.880 -9.288 1.00 78.06 133 GLY A O 1
ATOM 1022 N N . ASN A 1 134 ? -5.704 -5.067 -8.803 1.00 87.69 134 ASN A N 1
ATOM 1023 C CA . ASN A 1 134 ? -4.368 -5.095 -8.209 1.00 87.69 134 ASN A CA 1
ATOM 1024 C C . ASN A 1 134 ? -3.255 -4.899 -9.249 1.00 87.69 134 ASN A C 1
ATOM 1026 O O . ASN A 1 134 ? -3.287 -5.479 -10.336 1.00 87.69 134 ASN A O 1
ATOM 1030 N N . PHE A 1 135 ? -2.265 -4.075 -8.906 1.00 91.56 135 PHE A N 1
ATOM 1031 C CA . PHE A 1 135 ? -1.228 -3.587 -9.817 1.00 91.56 135 PHE A CA 1
ATOM 1032 C C . PHE A 1 135 ? -0.149 -4.611 -10.167 1.00 91.56 135 PHE A C 1
ATOM 1034 O O . PHE A 1 135 ? 0.554 -4.404 -11.153 1.00 91.56 135 PHE A O 1
ATOM 1041 N N . GLY A 1 136 ? 0.003 -5.696 -9.404 1.00 92.50 136 GLY A N 1
ATOM 1042 C CA . GLY A 1 136 ? 1.029 -6.699 -9.681 1.00 92.50 136 GLY A CA 1
ATOM 1043 C C . GLY A 1 136 ? 1.271 -7.699 -8.555 1.00 92.50 136 GLY A C 1
ATOM 1044 O O . GLY A 1 136 ? 0.443 -7.876 -7.658 1.00 92.50 136 GLY A O 1
ATOM 1045 N N . ILE A 1 137 ? 2.440 -8.337 -8.598 1.00 92.69 137 ILE A N 1
ATOM 1046 C CA . ILE A 1 137 ? 2.883 -9.349 -7.636 1.00 92.69 137 ILE A CA 1
ATOM 1047 C C . ILE A 1 137 ? 4.334 -9.086 -7.210 1.00 92.69 137 ILE A C 1
ATOM 1049 O O . ILE A 1 137 ? 5.168 -8.708 -8.035 1.00 92.69 137 ILE A O 1
ATOM 1053 N N . THR A 1 138 ? 4.661 -9.297 -5.937 1.00 92.62 138 THR A N 1
ATOM 1054 C CA . THR A 1 138 ? 6.049 -9.280 -5.451 1.00 92.62 138 THR A CA 1
ATOM 1055 C C . THR A 1 138 ? 6.817 -10.528 -5.887 1.00 92.62 138 THR A C 1
ATOM 1057 O O . THR A 1 138 ? 6.227 -11.545 -6.264 1.00 92.62 138 THR A O 1
ATOM 1060 N N . LEU A 1 139 ? 8.149 -10.485 -5.778 1.00 90.69 139 LEU A N 1
ATOM 1061 C CA . LEU A 1 139 ? 9.027 -11.625 -6.081 1.00 90.69 139 LEU A CA 1
ATOM 1062 C C . LEU A 1 139 ? 8.745 -12.879 -5.224 1.00 90.69 139 LEU A C 1
ATOM 1064 O O . LEU A 1 139 ? 9.036 -13.990 -5.666 1.00 90.69 139 LEU A O 1
ATOM 1068 N N . ASP A 1 140 ? 8.152 -12.728 -4.034 1.00 87.50 140 ASP A N 1
ATOM 1069 C CA . ASP A 1 140 ? 7.746 -13.830 -3.148 1.00 87.50 140 ASP A CA 1
ATOM 1070 C C . ASP A 1 140 ? 6.244 -14.188 -3.213 1.00 87.50 140 ASP A C 1
ATOM 1072 O O . ASP A 1 140 ? 5.788 -15.073 -2.484 1.00 87.50 140 ASP A O 1
ATOM 1076 N N . GLY A 1 141 ? 5.483 -13.577 -4.132 1.00 87.56 141 GLY A N 1
ATOM 1077 C CA . GLY A 1 141 ? 4.099 -13.961 -4.431 1.00 87.56 141 GLY A CA 1
ATOM 1078 C C . GLY A 1 141 ? 3.015 -13.252 -3.610 1.00 87.56 141 GLY A C 1
ATOM 1079 O O . GLY A 1 141 ? 1.903 -13.772 -3.507 1.00 87.56 141 GLY A O 1
ATOM 1080 N N . VAL A 1 142 ? 3.308 -12.086 -3.031 1.00 89.69 142 VAL A N 1
ATOM 1081 C CA . VAL A 1 142 ? 2.322 -11.208 -2.381 1.00 89.69 142 VAL A CA 1
ATOM 1082 C C . VAL A 1 142 ? 1.697 -10.261 -3.406 1.00 89.69 142 VAL A C 1
ATOM 1084 O O . VAL A 1 142 ? 2.366 -9.726 -4.286 1.00 89.69 142 VAL A O 1
ATOM 1087 N N . VAL A 1 143 ? 0.390 -10.042 -3.281 1.00 92.25 143 VAL A N 1
ATOM 1088 C CA . VAL A 1 143 ? -0.376 -9.114 -4.120 1.00 92.25 143 VAL A CA 1
ATOM 1089 C C . VAL A 1 143 ? 0.044 -7.666 -3.856 1.00 92.25 143 VAL A C 1
ATOM 1091 O O . VAL A 1 143 ? 0.020 -7.208 -2.714 1.00 92.25 143 VAL A O 1
ATOM 1094 N N . ILE A 1 144 ? 0.369 -6.938 -4.924 1.00 93.94 144 ILE A N 1
ATOM 1095 C CA . ILE A 1 144 ? 0.543 -5.482 -4.931 1.00 93.94 144 ILE A CA 1
ATOM 1096 C C . ILE A 1 144 ? -0.832 -4.885 -5.240 1.00 93.94 144 ILE A C 1
ATOM 1098 O O . ILE A 1 144 ? -1.304 -4.978 -6.375 1.00 93.94 144 ILE A O 1
ATOM 1102 N N . ALA A 1 145 ? -1.503 -4.352 -4.222 1.00 92.38 145 ALA A N 1
ATOM 1103 C CA . ALA A 1 145 ? -2.891 -3.921 -4.316 1.00 92.38 145 ALA A CA 1
ATOM 1104 C C . ALA A 1 145 ? -3.050 -2.509 -4.901 1.00 92.38 145 ALA A C 1
ATOM 1106 O O . ALA A 1 145 ? -2.078 -1.774 -5.096 1.00 92.38 145 ALA A O 1
ATOM 1107 N N . GLU A 1 146 ? -4.298 -2.136 -5.188 1.00 91.19 146 GLU A N 1
ATOM 1108 C CA . GLU A 1 146 ? -4.680 -0.739 -5.418 1.00 91.19 146 GLU A CA 1
ATOM 1109 C C . GLU A 1 146 ? -4.517 0.127 -4.151 1.00 91.19 146 GLU A C 1
ATOM 1111 O O . GLU A 1 146 ? -4.136 -0.353 -3.081 1.00 91.19 146 GLU A O 1
ATOM 1116 N N . SER A 1 147 ? -4.777 1.431 -4.253 1.00 92.19 147 SER A N 1
ATOM 1117 C CA . SER A 1 147 ? -4.796 2.334 -3.096 1.00 92.19 147 SER A CA 1
ATOM 1118 C C . SER A 1 147 ? -5.755 1.842 -2.010 1.00 92.19 147 SER A C 1
ATOM 1120 O O . SER A 1 147 ? -6.899 1.500 -2.303 1.00 92.19 147 SER A O 1
ATOM 1122 N N . ALA A 1 148 ? -5.338 1.866 -0.738 1.00 91.31 148 ALA A N 1
ATOM 1123 C CA . ALA A 1 148 ? -6.269 1.581 0.351 1.00 91.31 148 ALA A CA 1
ATOM 1124 C C . ALA A 1 148 ? -7.399 2.634 0.341 1.00 91.31 148 ALA A C 1
ATOM 1126 O O . ALA A 1 148 ? -7.114 3.814 0.098 1.00 91.31 148 ALA A O 1
ATOM 1127 N N . PRO A 1 149 ? -8.665 2.266 0.615 1.00 91.75 149 PRO A N 1
ATOM 1128 C CA . PRO A 1 149 ? -9.808 3.176 0.532 1.00 91.75 149 PRO A CA 1
ATOM 1129 C C . PRO A 1 149 ? -9.863 4.109 1.753 1.00 91.75 149 PRO A C 1
ATOM 1131 O O . PRO A 1 149 ? -10.751 4.001 2.600 1.00 91.75 149 PRO A O 1
ATOM 1134 N N . VAL A 1 150 ? -8.886 5.016 1.854 1.00 93.50 150 VAL A N 1
ATOM 1135 C CA . VAL A 1 150 ? -8.668 5.909 3.002 1.00 93.50 150 VAL A CA 1
ATOM 1136 C C . VAL A 1 150 ? -9.946 6.654 3.369 1.00 93.50 150 VAL A C 1
ATOM 1138 O O . VAL A 1 150 ? -10.369 6.543 4.512 1.00 93.50 150 VAL A O 1
ATOM 1141 N N . ASP A 1 151 ? -10.633 7.297 2.422 1.00 92.44 151 ASP A N 1
ATOM 1142 C CA . ASP A 1 151 ? -11.877 8.037 2.692 1.00 92.44 151 ASP A CA 1
ATOM 1143 C C . ASP A 1 151 ? -12.951 7.191 3.406 1.00 92.44 151 ASP A C 1
ATOM 1145 O O . ASP A 1 151 ? -13.634 7.683 4.306 1.00 92.44 151 ASP A O 1
ATOM 1149 N N . ALA A 1 152 ? -13.080 5.904 3.059 1.00 92.12 152 ALA A N 1
ATOM 1150 C CA . ALA A 1 152 ? -14.008 4.988 3.725 1.00 92.12 152 ALA A CA 1
ATOM 1151 C C . ALA A 1 152 ? -13.513 4.580 5.126 1.00 92.12 152 ALA A C 1
ATOM 1153 O O . ALA A 1 152 ? -14.306 4.482 6.062 1.00 92.12 152 ALA A O 1
ATOM 1154 N N . ILE A 1 153 ? -12.201 4.385 5.283 1.00 93.25 153 ILE A N 1
ATOM 1155 C CA . ILE A 1 153 ? -11.552 4.036 6.555 1.00 93.25 153 ILE A CA 1
ATOM 1156 C C . ILE A 1 153 ? -11.676 5.194 7.561 1.00 93.25 153 ILE A C 1
ATOM 1158 O O . ILE A 1 153 ? -12.132 4.966 8.689 1.00 93.25 153 ILE A O 1
ATOM 1162 N N . LEU A 1 154 ? -11.359 6.428 7.136 1.00 94.00 154 LEU A N 1
ATOM 1163 C CA . LEU A 1 154 ? -11.527 7.652 7.929 1.00 94.00 154 LEU A CA 1
ATOM 1164 C C . LEU A 1 154 ? -13.015 7.897 8.239 1.00 94.00 154 LEU A C 1
ATOM 1166 O O . LEU A 1 154 ? -13.368 8.163 9.384 1.00 94.00 154 LEU A O 1
ATOM 1170 N N . GLY A 1 155 ? -13.900 7.745 7.243 1.00 93.25 155 GLY A N 1
ATOM 1171 C CA . GLY A 1 155 ? -15.348 7.950 7.382 1.00 93.25 155 GLY A CA 1
ATOM 1172 C C . GLY A 1 155 ? -16.064 6.953 8.305 1.00 93.25 155 GLY A C 1
ATOM 1173 O O . GLY A 1 155 ? -17.169 7.232 8.766 1.00 93.25 155 GLY A O 1
ATOM 1174 N N . ALA A 1 156 ? -15.438 5.811 8.607 1.00 93.62 156 ALA A N 1
ATOM 1175 C CA . ALA A 1 156 ? -15.886 4.853 9.621 1.00 93.62 156 ALA A CA 1
ATOM 1176 C C . ALA A 1 156 ? -15.182 5.027 10.987 1.00 93.62 156 ALA A C 1
ATOM 1178 O O . ALA A 1 156 ? -15.371 4.206 11.892 1.00 93.62 156 ALA A O 1
ATOM 1179 N N . HIS A 1 157 ? -14.336 6.057 11.129 1.00 95.62 157 HIS A N 1
ATOM 1180 C CA . HIS A 1 157 ? -13.442 6.281 12.272 1.00 95.62 157 HIS A CA 1
ATOM 1181 C C . HIS A 1 157 ? -12.564 5.065 12.592 1.00 95.62 157 HIS A C 1
ATOM 1183 O O . HIS A 1 157 ? -12.315 4.745 13.753 1.00 95.62 157 HIS A O 1
ATOM 1189 N N . THR A 1 158 ? -12.121 4.335 11.571 1.00 94.06 158 THR A N 1
ATOM 1190 C CA . THR A 1 158 ? -11.289 3.131 11.724 1.00 94.06 158 THR A CA 1
ATOM 1191 C C . THR A 1 158 ? -9.858 3.381 11.273 1.00 94.06 158 THR A C 1
ATOM 1193 O O . THR A 1 158 ? -9.569 4.356 10.589 1.00 94.06 158 THR A O 1
ATOM 1196 N N . ILE A 1 159 ? -8.945 2.483 11.638 1.00 93.06 159 ILE A N 1
ATOM 1197 C CA . ILE A 1 159 ? -7.619 2.394 11.016 1.00 93.06 159 ILE A CA 1
ATOM 1198 C C . ILE A 1 159 ? -7.435 0.972 10.510 1.00 93.06 159 ILE A C 1
ATOM 1200 O O . ILE A 1 159 ? -7.505 0.036 11.304 1.00 93.06 159 ILE A O 1
ATOM 1204 N N . ALA A 1 160 ? -7.162 0.804 9.216 1.00 92.38 160 ALA A N 1
ATOM 1205 C CA . ALA A 1 160 ? -6.761 -0.479 8.651 1.00 92.38 160 ALA A CA 1
ATOM 1206 C C . ALA A 1 160 ? -5.243 -0.638 8.816 1.00 92.38 160 ALA A C 1
ATOM 1208 O O . ALA A 1 160 ? -4.469 -0.232 7.953 1.00 92.38 160 ALA A O 1
ATOM 1209 N N . ALA A 1 161 ? -4.814 -1.156 9.967 1.00 92.19 161 ALA A N 1
ATOM 1210 C CA . ALA A 1 161 ? -3.411 -1.131 10.363 1.00 92.19 161 ALA A CA 1
ATOM 1211 C C . ALA A 1 161 ? -2.539 -1.984 9.429 1.00 92.19 161 ALA A C 1
ATOM 1213 O O . ALA A 1 161 ? -2.805 -3.173 9.238 1.00 92.19 161 ALA A O 1
ATOM 1214 N N . PHE A 1 162 ? -1.478 -1.385 8.890 1.00 93.38 162 PHE A N 1
ATOM 1215 C CA . PHE A 1 162 ? -0.463 -2.084 8.109 1.00 93.38 162 PHE A CA 1
ATOM 1216 C C . PHE A 1 162 ? 0.670 -2.568 9.016 1.00 93.38 162 PHE A C 1
ATOM 1218 O O . PHE A 1 162 ? 0.967 -1.976 10.056 1.00 93.38 162 PHE A O 1
ATOM 1225 N N . ASP A 1 163 ? 1.342 -3.640 8.616 1.00 91.12 163 ASP A N 1
ATOM 1226 C CA . ASP A 1 163 ? 2.637 -3.999 9.180 1.00 91.12 163 ASP A CA 1
ATOM 1227 C C . ASP A 1 163 ? 3.760 -3.086 8.651 1.00 91.12 163 ASP A C 1
ATOM 1229 O O . ASP A 1 163 ? 3.570 -2.259 7.757 1.00 91.12 163 ASP A O 1
ATOM 1233 N N . HIS A 1 164 ? 4.968 -3.251 9.191 1.00 89.50 164 HIS A N 1
ATOM 1234 C CA . HIS A 1 164 ? 6.141 -2.489 8.756 1.00 89.50 164 HIS A CA 1
ATOM 1235 C C . HIS A 1 164 ? 6.642 -2.834 7.341 1.00 89.50 164 HIS A C 1
ATOM 1237 O O . HIS A 1 164 ? 7.621 -2.234 6.914 1.00 89.50 164 HIS A O 1
ATOM 1243 N N . CYS A 1 165 ? 5.997 -3.749 6.606 1.00 89.81 165 CYS A N 1
ATOM 1244 C CA . CYS A 1 165 ? 6.241 -3.952 5.177 1.00 89.81 165 CYS A CA 1
ATOM 1245 C C . CYS A 1 165 ? 5.301 -3.120 4.293 1.00 89.81 165 CYS A C 1
ATOM 1247 O O . CYS A 1 165 ? 5.602 -2.939 3.115 1.00 89.81 165 CYS A O 1
ATOM 1249 N N . GLY A 1 166 ? 4.221 -2.566 4.860 1.00 92.06 166 GLY A N 1
ATOM 1250 C CA . GLY A 1 166 ? 3.186 -1.827 4.136 1.00 92.06 166 GLY A CA 1
ATOM 1251 C C . GLY A 1 166 ? 2.004 -2.696 3.697 1.00 92.06 166 GLY A C 1
ATOM 1252 O O . GLY A 1 166 ? 1.264 -2.298 2.793 1.00 92.06 166 GLY A O 1
ATOM 1253 N N . GLY A 1 167 ? 1.825 -3.872 4.311 1.00 92.56 167 GLY A N 1
ATOM 1254 C CA . GLY A 1 167 ? 0.734 -4.798 4.008 1.00 92.56 167 GLY A CA 1
ATOM 1255 C C . GLY A 1 167 ? -0.165 -5.116 5.191 1.00 92.56 167 GLY A C 1
ATOM 1256 O O . GLY A 1 167 ? 0.173 -4.875 6.349 1.00 92.56 167 GLY A O 1
ATOM 1257 N N . HIS A 1 168 ? -1.331 -5.687 4.899 1.00 92.62 168 HIS A N 1
ATOM 1258 C CA . HIS A 1 168 ? -2.219 -6.238 5.918 1.00 92.62 168 HIS A CA 1
ATOM 1259 C C . HIS A 1 168 ? -3.046 -7.409 5.380 1.00 92.62 168 HIS A C 1
ATOM 1261 O O . HIS A 1 168 ? -2.904 -7.823 4.233 1.00 92.62 168 HIS A O 1
ATOM 1267 N N . TYR A 1 169 ? -3.919 -7.956 6.226 1.00 91.44 169 TYR A N 1
ATOM 1268 C CA . TYR A 1 169 ? -4.895 -8.973 5.843 1.00 91.44 169 TYR A CA 1
ATOM 1269 C C . TYR A 1 169 ? -6.282 -8.352 5.662 1.00 91.44 169 TYR A C 1
ATOM 1271 O O . TYR A 1 169 ? -6.736 -7.660 6.569 1.00 91.44 169 TYR A O 1
ATOM 1279 N N . ASN A 1 170 ? -7.002 -8.712 4.596 1.00 90.69 170 ASN A N 1
ATOM 1280 C CA . ASN A 1 170 ? -8.462 -8.557 4.503 1.00 90.69 170 ASN A CA 1
ATOM 1281 C C . ASN A 1 170 ? -9.138 -9.944 4.297 1.00 90.69 170 ASN A C 1
ATOM 1283 O O . ASN A 1 170 ? -8.448 -10.909 3.947 1.00 90.69 170 ASN A O 1
ATOM 1287 N N . PRO A 1 171 ? -10.453 -10.109 4.562 1.00 90.12 171 PRO A N 1
ATOM 1288 C CA . PRO A 1 171 ? -11.124 -11.414 4.502 1.00 90.12 171 PRO A CA 1
ATOM 1289 C C . PRO A 1 171 ? -11.285 -12.004 3.090 1.00 90.12 171 PRO A C 1
ATOM 1291 O O . PRO A 1 171 ? -11.614 -13.187 2.975 1.00 90.12 171 PRO A O 1
ATOM 1294 N N . ILE A 1 172 ? -11.107 -11.194 2.041 1.00 88.00 172 ILE A N 1
ATOM 1295 C CA . ILE A 1 172 ? -11.436 -11.512 0.643 1.00 88.00 172 ILE A CA 1
ATOM 1296 C C . ILE A 1 172 ? -10.185 -11.868 -0.168 1.00 88.00 172 ILE A C 1
ATOM 1298 O O . ILE A 1 172 ? -10.189 -12.863 -0.886 1.00 88.00 172 ILE A O 1
ATOM 1302 N N . GLU A 1 173 ? -9.109 -11.099 -0.015 1.00 86.62 173 GLU A N 1
ATOM 1303 C CA . GLU A 1 173 ? -7.858 -11.236 -0.775 1.00 86.62 173 GLU A CA 1
ATOM 1304 C C . GLU A 1 173 ? -6.722 -11.853 0.048 1.00 86.62 173 GLU A C 1
ATOM 1306 O O . GLU A 1 173 ? -5.735 -12.339 -0.500 1.00 86.62 173 GLU A O 1
ATOM 1311 N N . GLY A 1 174 ? -6.853 -11.886 1.377 1.00 90.88 174 GLY A N 1
ATOM 1312 C CA . GLY A 1 174 ? -5.801 -12.367 2.265 1.00 90.88 174 GLY A CA 1
ATOM 1313 C C . GLY A 1 174 ? -4.747 -11.290 2.497 1.00 90.88 174 GLY A C 1
ATOM 1314 O O . GLY A 1 174 ? -5.109 -10.152 2.783 1.00 90.88 174 GLY A O 1
ATOM 1315 N N . TYR A 1 175 ? -3.461 -11.649 2.440 1.00 92.94 175 TYR A N 1
ATOM 1316 C CA . TYR A 1 175 ? -2.357 -10.706 2.660 1.00 92.94 175 TYR A CA 1
ATOM 1317 C C . TYR A 1 175 ? -1.943 -10.006 1.361 1.00 92.94 175 TYR A C 1
ATOM 1319 O O . TYR A 1 175 ? -1.700 -10.674 0.356 1.00 92.94 175 TYR A O 1
ATOM 1327 N N . HIS A 1 176 ? -1.852 -8.680 1.400 1.00 93.19 176 HIS A N 1
ATOM 1328 C CA . HIS A 1 176 ? -1.558 -7.816 0.255 1.00 93.19 176 HIS A CA 1
ATOM 1329 C C . HIS A 1 176 ? -0.876 -6.520 0.723 1.00 93.19 176 HIS A C 1
ATOM 1331 O O . HIS A 1 176 ? -1.012 -6.125 1.884 1.00 93.19 176 HIS A O 1
ATOM 1337 N N . LEU A 1 177 ? -0.116 -5.885 -0.174 1.00 93.31 177 LEU A N 1
ATOM 1338 C CA . LEU A 1 177 ? 0.633 -4.647 0.066 1.00 93.31 177 LEU A CA 1
ATOM 1339 C C . LEU A 1 177 ? -0.096 -3.433 -0.518 1.00 93.31 177 LEU A C 1
ATOM 1341 O O . LEU A 1 177 ? -0.474 -3.454 -1.687 1.00 93.31 177 LEU A O 1
ATOM 1345 N N . HIS A 1 178 ? -0.183 -2.353 0.261 1.00 94.69 178 HIS A N 1
ATOM 1346 C CA . HIS A 1 178 ? -0.625 -1.024 -0.192 1.00 94.69 178 HIS A CA 1
ATOM 1347 C C . HIS A 1 178 ? 0.515 0.013 -0.218 1.00 94.69 178 HIS A C 1
ATOM 1349 O O . HIS A 1 178 ? 0.373 1.089 -0.798 1.00 94.69 178 HIS A O 1
ATOM 1355 N N . GLY A 1 179 ? 1.661 -0.307 0.3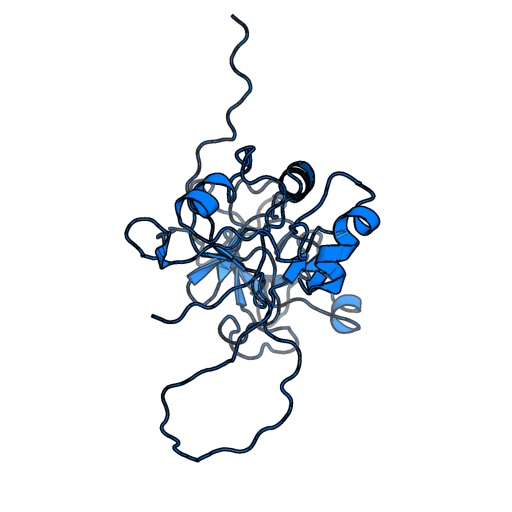89 1.00 93.50 179 GLY A N 1
ATOM 1356 C CA . GLY A 1 179 ? 2.877 0.502 0.356 1.00 93.50 179 GLY A CA 1
ATOM 1357 C C . GLY A 1 179 ? 4.131 -0.370 0.337 1.00 93.50 179 GLY A C 1
ATOM 1358 O O . GLY A 1 179 ? 4.070 -1.561 0.633 1.00 93.50 179 GLY A O 1
ATOM 1359 N N . VAL A 1 180 ? 5.272 0.232 -0.003 1.00 90.88 180 VAL A N 1
ATOM 1360 C CA . VAL A 1 180 ? 6.591 -0.418 0.030 1.00 90.88 180 VAL A CA 1
ATOM 1361 C C . VAL A 1 180 ? 7.444 0.254 1.099 1.00 90.88 180 VAL A C 1
ATOM 1363 O O . VAL A 1 180 ? 7.669 1.461 1.041 1.00 90.88 180 VAL A O 1
ATOM 1366 N N . MET A 1 181 ? 7.912 -0.535 2.070 1.00 85.62 181 MET A N 1
ATOM 1367 C CA . MET A 1 181 ? 8.640 -0.054 3.256 1.00 85.62 181 MET A CA 1
ATOM 1368 C C . MET A 1 181 ? 10.054 -0.656 3.417 1.00 85.62 181 MET A C 1
ATOM 1370 O O . MET A 1 181 ? 10.647 -0.552 4.486 1.00 85.62 181 MET A O 1
ATOM 1374 N N . GLY A 1 182 ? 10.605 -1.301 2.378 1.00 73.38 182 GLY A N 1
ATOM 1375 C CA . GLY A 1 182 ? 11.959 -1.885 2.424 1.00 73.38 182 GLY A CA 1
ATOM 1376 C C . GLY A 1 182 ? 12.058 -3.198 3.214 1.00 73.38 182 GLY A C 1
ATOM 1377 O O . GLY A 1 182 ? 13.002 -3.415 3.975 1.00 73.38 182 GLY A O 1
ATOM 1378 N N . CYS A 1 183 ? 11.069 -4.087 3.077 1.00 77.62 183 CYS A N 1
ATOM 1379 C CA . CYS A 1 183 ? 11.147 -5.426 3.662 1.00 77.62 183 CYS A CA 1
ATOM 1380 C C . CYS A 1 183 ? 12.021 -6.348 2.805 1.00 77.62 183 CYS A C 1
ATOM 1382 O O . CYS A 1 183 ? 11.539 -6.967 1.862 1.00 77.62 183 CYS A O 1
ATOM 1384 N N . GLY A 1 184 ? 13.293 -6.494 3.184 1.00 64.31 184 GLY A N 1
ATOM 1385 C CA . GLY A 1 184 ? 14.345 -7.192 2.426 1.00 64.31 184 GLY A CA 1
ATOM 1386 C C . GLY A 1 184 ? 14.168 -8.684 2.086 1.00 64.31 184 GLY A C 1
ATOM 1387 O O . GLY A 1 184 ? 15.132 -9.302 1.650 1.00 64.31 184 GLY A O 1
ATOM 1388 N N . HIS A 1 185 ? 12.993 -9.290 2.291 1.00 62.91 185 HIS A N 1
ATOM 1389 C CA . HIS A 1 185 ? 12.625 -10.571 1.655 1.00 62.91 185 HIS A CA 1
ATOM 1390 C C . HIS A 1 185 ? 11.861 -10.389 0.333 1.00 62.91 185 HIS A C 1
ATOM 1392 O O . HIS A 1 185 ? 11.743 -11.343 -0.428 1.00 62.91 185 HIS A O 1
ATOM 1398 N N . LEU A 1 186 ? 11.348 -9.181 0.080 1.00 66.88 186 LEU A N 1
ATOM 1399 C CA . LEU A 1 186 ? 10.697 -8.772 -1.165 1.00 66.88 186 LEU A CA 1
ATOM 1400 C C . LEU A 1 186 ? 11.715 -8.325 -2.222 1.00 66.88 186 LEU A C 1
ATOM 1402 O O . LEU A 1 186 ? 11.375 -8.229 -3.393 1.00 66.88 186 LEU A O 1
ATOM 1406 N N . GLU A 1 187 ? 12.940 -8.011 -1.802 1.00 81.06 187 GLU A N 1
ATOM 1407 C CA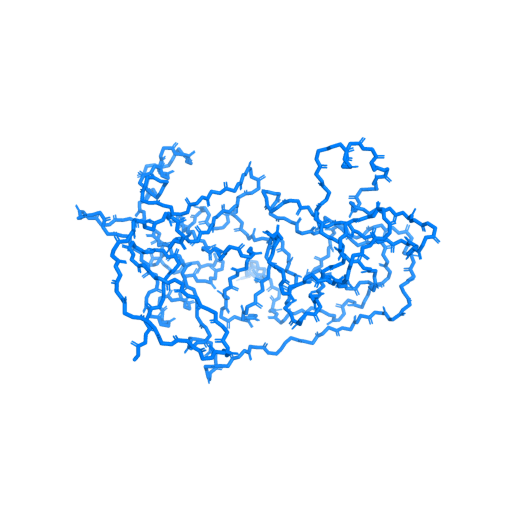 . GLU A 1 187 ? 13.991 -7.429 -2.634 1.00 81.06 187 GLU A CA 1
ATOM 1408 C C . GLU A 1 187 ? 14.743 -8.493 -3.441 1.00 81.06 187 GLU A C 1
ATOM 1410 O O . GLU A 1 187 ? 15.155 -9.520 -2.898 1.00 81.06 187 GLU A O 1
ATOM 1415 N N . GLY A 1 188 ? 14.961 -8.213 -4.725 1.00 79.88 188 GLY A N 1
ATOM 1416 C CA . GLY A 1 188 ? 15.866 -8.965 -5.588 1.00 79.88 188 GLY A CA 1
ATOM 1417 C C . GLY A 1 188 ? 17.342 -8.625 -5.353 1.00 79.88 188 GLY A C 1
ATOM 1418 O O . GLY A 1 188 ? 17.725 -8.043 -4.334 1.00 79.88 188 GLY A O 1
ATOM 1419 N N . ASP A 1 189 ? 18.171 -8.995 -6.327 1.00 81.62 189 ASP A N 1
ATOM 1420 C CA . ASP A 1 189 ? 19.589 -8.636 -6.355 1.00 81.62 189 ASP A CA 1
ATOM 1421 C C . ASP A 1 189 ? 19.791 -7.122 -6.595 1.00 81.62 189 ASP A C 1
ATOM 1423 O O . ASP A 1 189 ? 18.862 -6.395 -6.959 1.00 81.62 189 ASP A O 1
ATOM 1427 N N . ASP A 1 190 ? 21.014 -6.637 -6.361 1.00 79.06 190 ASP A N 1
ATOM 1428 C CA . ASP A 1 190 ? 21.385 -5.239 -6.608 1.00 79.06 190 ASP A CA 1
ATOM 1429 C C . ASP A 1 190 ? 21.288 -4.895 -8.109 1.00 79.06 190 ASP A C 1
ATOM 1431 O O . ASP A 1 190 ? 21.771 -5.648 -8.958 1.00 79.06 190 ASP A O 1
ATOM 1435 N N . ALA A 1 191 ? 20.689 -3.743 -8.427 1.00 77.50 191 ALA A N 1
ATOM 1436 C CA . ALA A 1 191 ? 20.534 -3.237 -9.791 1.00 77.50 191 ALA A CA 1
ATOM 1437 C C . ALA A 1 191 ? 21.662 -2.254 -10.166 1.00 77.50 191 ALA A C 1
ATOM 1439 O O . ALA A 1 191 ? 22.126 -1.459 -9.341 1.00 77.50 191 ALA A O 1
ATOM 1440 N N . ASP A 1 192 ? 22.109 -2.283 -11.425 1.00 77.75 192 ASP A N 1
ATOM 1441 C CA . ASP A 1 192 ? 23.249 -1.485 -11.901 1.00 77.75 192 ASP A CA 1
ATOM 1442 C C . ASP A 1 192 ? 22.873 -0.001 -12.073 1.00 77.75 192 ASP A C 1
ATOM 1444 O O . ASP A 1 192 ? 22.449 0.450 -13.138 1.00 77.75 192 ASP A O 1
ATOM 1448 N N . GLY A 1 193 ? 23.077 0.780 -11.009 1.00 79.44 193 GLY A N 1
ATOM 1449 C CA . GLY A 1 193 ? 22.779 2.217 -10.984 1.00 79.44 193 GLY A CA 1
ATOM 1450 C C . GLY A 1 193 ? 21.314 2.551 -10.693 1.00 79.44 193 GLY A C 1
ATOM 1451 O O . GLY A 1 193 ? 20.943 3.721 -10.778 1.00 79.44 193 GLY A O 1
ATOM 1452 N N . ASP A 1 194 ? 20.523 1.548 -10.316 1.00 89.12 194 ASP A N 1
ATOM 1453 C CA . ASP A 1 194 ? 19.106 1.664 -9.994 1.00 89.12 194 ASP A CA 1
ATOM 1454 C C . ASP A 1 194 ? 18.806 1.078 -8.594 1.00 89.12 194 ASP A C 1
ATOM 1456 O O . ASP A 1 194 ? 19.670 0.535 -7.902 1.00 89.12 194 ASP A O 1
ATOM 1460 N N . THR A 1 195 ? 17.572 1.233 -8.138 1.00 92.12 195 THR A N 1
ATOM 1461 C CA . THR A 1 195 ? 17.021 0.548 -6.967 1.00 92.12 195 THR A CA 1
ATOM 1462 C C . THR A 1 195 ? 16.718 -0.918 -7.264 1.00 92.12 195 THR A C 1
ATOM 1464 O O . THR A 1 195 ? 16.390 -1.279 -8.386 1.00 92.12 195 THR A O 1
ATOM 1467 N N . LYS A 1 196 ? 16.761 -1.782 -6.246 1.00 92.75 196 LYS A N 1
ATOM 1468 C CA . LYS A 1 196 ? 16.436 -3.204 -6.420 1.00 92.75 196 LYS A CA 1
ATOM 1469 C C . LYS A 1 196 ? 15.009 -3.411 -6.921 1.00 92.75 196 LYS A C 1
ATOM 1471 O O . LYS A 1 196 ? 14.077 -2.764 -6.441 1.00 92.75 196 LYS A O 1
ATOM 1476 N N . MET A 1 197 ? 14.828 -4.404 -7.781 1.00 93.12 197 MET A N 1
ATOM 1477 C CA . MET A 1 197 ? 13.515 -4.941 -8.124 1.00 93.12 197 MET A CA 1
ATOM 1478 C C . MET A 1 197 ? 12.832 -5.568 -6.892 1.00 93.12 197 MET A C 1
ATOM 1480 O O . MET A 1 197 ? 13.500 -6.220 -6.090 1.00 93.12 197 MET A O 1
ATOM 1484 N N . PHE A 1 198 ? 11.508 -5.422 -6.747 1.00 93.31 198 PHE A N 1
ATOM 1485 C CA . PHE A 1 198 ? 10.726 -6.136 -5.718 1.00 93.31 198 PHE A CA 1
ATOM 1486 C C . PHE A 1 198 ? 9.459 -6.842 -6.237 1.00 93.31 198 PHE A C 1
ATOM 1488 O O . PHE A 1 198 ? 8.843 -7.626 -5.509 1.00 93.31 198 PHE A O 1
ATOM 1495 N N . GLY A 1 199 ? 9.064 -6.615 -7.493 1.00 94.06 199 GLY A N 1
ATOM 1496 C CA . GLY A 1 199 ? 7.898 -7.267 -8.089 1.00 94.06 199 GLY A CA 1
ATOM 1497 C C . GLY A 1 199 ? 7.742 -7.019 -9.586 1.00 94.06 199 GLY A C 1
ATOM 1498 O O . GLY A 1 199 ? 8.529 -6.297 -10.190 1.00 94.06 199 GLY A O 1
ATOM 1499 N N . TYR A 1 200 ? 6.710 -7.618 -10.174 1.00 95.38 200 TYR A N 1
ATOM 1500 C CA . TYR A 1 200 ? 6.262 -7.358 -11.543 1.00 95.38 200 TYR A CA 1
ATOM 1501 C C . TYR A 1 200 ? 4.884 -6.706 -11.521 1.00 95.38 200 TYR A C 1
ATOM 1503 O O . TYR A 1 200 ? 4.004 -7.127 -10.765 1.00 95.38 200 TYR A O 1
ATOM 1511 N N . ALA A 1 201 ? 4.685 -5.718 -12.386 1.00 95.62 201 ALA A N 1
ATOM 1512 C CA . ALA A 1 201 ? 3.381 -5.131 -12.644 1.00 95.62 201 ALA A CA 1
ATOM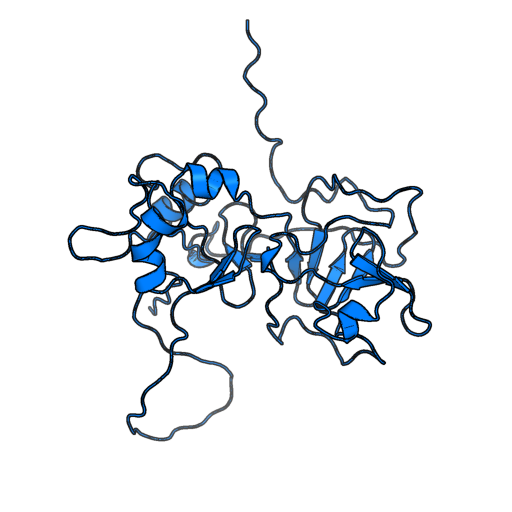 1513 C C . ALA A 1 201 ? 2.501 -6.073 -13.485 1.00 95.62 201 ALA A C 1
ATOM 1515 O O . ALA A 1 201 ? 2.993 -6.978 -14.161 1.00 95.62 201 ALA A O 1
ATOM 1516 N N . ALA A 1 202 ? 1.185 -5.856 -13.467 1.00 93.62 202 ALA A N 1
ATOM 1517 C CA . ALA A 1 202 ? 0.207 -6.670 -14.196 1.00 93.62 202 ALA A CA 1
ATOM 1518 C C . ALA A 1 202 ? 0.380 -6.621 -15.731 1.00 93.62 202 ALA A C 1
ATOM 1520 O O . ALA A 1 202 ? -0.098 -7.510 -16.433 1.00 93.62 202 ALA A O 1
ATOM 1521 N N . ASP A 1 203 ? 1.086 -5.612 -16.249 1.00 94.88 203 ASP A N 1
ATOM 1522 C CA . ASP A 1 203 ? 1.465 -5.477 -17.660 1.00 94.88 203 ASP A CA 1
ATOM 1523 C C . ASP A 1 203 ? 2.801 -6.158 -18.025 1.00 94.88 203 ASP A C 1
ATOM 1525 O O . ASP A 1 203 ? 3.160 -6.227 -19.201 1.00 94.88 203 ASP A O 1
ATOM 1529 N N . GLY A 1 204 ? 3.519 -6.707 -17.038 1.00 95.25 204 GLY A N 1
ATOM 1530 C CA . GLY A 1 204 ? 4.773 -7.439 -17.217 1.00 95.25 204 GLY A CA 1
ATOM 1531 C C . GLY A 1 204 ? 6.052 -6.629 -17.014 1.00 95.25 204 GLY A C 1
ATOM 1532 O O . GLY A 1 204 ? 7.132 -7.221 -17.031 1.00 95.25 204 GLY A O 1
ATOM 1533 N N . TYR A 1 205 ? 5.981 -5.310 -16.805 1.00 97.25 205 TYR A N 1
ATOM 1534 C CA . TYR A 1 205 ? 7.185 -4.528 -16.508 1.00 97.25 205 TYR A CA 1
ATOM 1535 C C . TYR A 1 205 ? 7.664 -4.741 -15.055 1.00 97.25 205 TYR A C 1
ATOM 1537 O O . TYR A 1 205 ? 6.839 -4.942 -14.154 1.00 97.25 205 TYR A O 1
ATOM 1545 N N . PRO A 1 206 ? 8.986 -4.702 -14.787 1.00 96.69 206 PRO A N 1
ATOM 1546 C CA . PRO A 1 206 ? 9.512 -4.749 -13.426 1.00 96.69 206 PRO A CA 1
ATOM 1547 C C . PRO A 1 206 ? 9.060 -3.546 -12.591 1.00 96.69 206 PRO A C 1
ATOM 1549 O O . PRO A 1 206 ? 8.873 -2.444 -13.111 1.00 96.69 206 PRO A O 1
ATOM 1552 N N . ILE A 1 207 ? 8.938 -3.757 -11.282 1.00 96.38 207 ILE A N 1
ATOM 1553 C CA . ILE A 1 207 ? 8.740 -2.709 -10.282 1.00 96.38 207 ILE A CA 1
ATOM 1554 C C . ILE A 1 207 ? 9.914 -2.746 -9.307 1.00 96.38 207 ILE A C 1
ATOM 1556 O O . ILE A 1 207 ? 10.175 -3.763 -8.654 1.00 96.38 207 ILE A O 1
ATOM 1560 N N . HIS A 1 208 ? 10.622 -1.630 -9.220 1.00 95.50 208 HIS A N 1
ATOM 1561 C CA . HIS A 1 208 ? 11.754 -1.407 -8.336 1.00 95.50 208 HIS A CA 1
ATOM 1562 C C . HIS A 1 208 ? 11.324 -0.660 -7.067 1.00 95.50 208 HIS A C 1
ATOM 1564 O O . HIS A 1 208 ? 10.230 -0.090 -6.995 1.00 95.50 208 HIS A O 1
ATOM 1570 N N . LEU A 1 209 ? 12.157 -0.706 -6.025 1.00 94.56 209 LEU A N 1
ATOM 1571 C CA . LEU A 1 209 ? 11.922 0.030 -4.781 1.00 94.56 209 LEU A CA 1
ATOM 1572 C C . LEU A 1 209 ? 11.808 1.551 -5.040 1.00 94.56 209 LEU A C 1
ATOM 1574 O O . LEU A 1 209 ? 12.251 2.042 -6.082 1.00 94.56 209 LEU A O 1
ATOM 1578 N N . PRO A 1 210 ? 11.237 2.326 -4.100 1.00 94.38 210 PRO A N 1
ATOM 1579 C CA . PRO A 1 210 ? 11.157 3.772 -4.247 1.00 94.38 210 PRO A CA 1
ATOM 1580 C C . PRO A 1 210 ? 12.529 4.436 -4.394 1.00 94.38 210 PRO A C 1
ATOM 1582 O O . PRO A 1 210 ? 13.441 4.202 -3.599 1.00 94.38 210 PRO A O 1
ATOM 1585 N N . LEU A 1 211 ? 12.648 5.331 -5.376 1.00 93.44 211 LEU A N 1
ATOM 1586 C CA . LEU A 1 211 ? 13.741 6.296 -5.431 1.00 93.44 211 LEU A CA 1
ATOM 1587 C C . LEU A 1 211 ? 13.544 7.378 -4.369 1.00 93.44 211 LEU A C 1
ATOM 1589 O O . LEU A 1 211 ? 12.437 7.881 -4.168 1.00 93.44 211 LEU A O 1
ATOM 1593 N N . GLU A 1 212 ? 14.646 7.819 -3.767 1.00 90.50 212 GLU A N 1
ATOM 1594 C CA . GLU A 1 212 ? 14.642 8.878 -2.758 1.00 90.50 212 GLU A CA 1
ATOM 1595 C C . GLU A 1 212 ? 15.701 9.956 -3.031 1.00 90.50 212 GLU A C 1
ATOM 1597 O O . GLU A 1 212 ? 16.688 9.754 -3.747 1.00 90.50 212 GLU A O 1
ATOM 1602 N N . GLY A 1 213 ? 15.488 11.134 -2.437 1.00 90.69 213 GLY A N 1
ATOM 1603 C CA . GLY A 1 213 ? 16.461 12.225 -2.388 1.00 90.69 213 GLY A CA 1
ATOM 1604 C C . GLY A 1 213 ? 17.034 12.621 -3.753 1.00 90.69 213 GLY A C 1
ATOM 1605 O O . GLY A 1 213 ? 16.307 12.994 -4.676 1.00 90.69 213 GLY A O 1
ATOM 1606 N N . ALA A 1 214 ? 18.364 12.572 -3.866 1.00 89.00 214 ALA A N 1
ATOM 1607 C CA . ALA A 1 214 ? 19.083 12.975 -5.072 1.00 89.00 214 ALA A CA 1
ATOM 1608 C C . ALA A 1 214 ? 18.838 12.038 -6.267 1.00 89.00 214 ALA A C 1
ATOM 1610 O O . ALA A 1 214 ? 18.834 12.518 -7.396 1.00 89.00 214 ALA A O 1
ATOM 1611 N N . ALA A 1 215 ? 18.603 10.742 -6.031 1.00 89.94 215 ALA A N 1
ATOM 1612 C CA . ALA A 1 215 ? 18.336 9.780 -7.098 1.00 89.94 215 ALA A CA 1
ATOM 1613 C C . ALA A 1 215 ? 16.965 10.051 -7.735 1.00 89.94 215 ALA A C 1
ATOM 1615 O O . ALA A 1 215 ? 16.883 10.245 -8.943 1.00 89.94 215 ALA A O 1
ATOM 1616 N N . LEU A 1 216 ? 15.920 10.226 -6.913 1.00 91.50 216 LEU A N 1
ATOM 1617 C CA . LEU A 1 216 ? 14.594 10.656 -7.380 1.00 91.50 216 LEU A CA 1
ATOM 1618 C C . LEU A 1 216 ? 14.643 12.004 -8.115 1.00 91.50 216 LEU A C 1
ATOM 1620 O O . LEU A 1 216 ? 13.989 12.178 -9.134 1.00 91.50 216 LEU A O 1
ATOM 1624 N N . SER A 1 217 ? 15.437 12.955 -7.613 1.00 89.88 217 SER A N 1
ATOM 1625 C CA . SER A 1 217 ? 15.561 14.293 -8.217 1.00 89.88 217 SER A CA 1
ATOM 1626 C C . SER A 1 217 ? 16.321 14.305 -9.551 1.00 89.88 217 SER A C 1
ATOM 1628 O O . SER A 1 217 ? 16.224 15.280 -10.293 1.00 89.88 217 SER A O 1
ATOM 1630 N N . ALA A 1 218 ? 17.114 13.266 -9.832 1.00 90.75 218 ALA A N 1
ATOM 1631 C CA . ALA A 1 218 ? 17.882 13.113 -11.067 1.00 90.75 218 ALA A CA 1
ATOM 1632 C C . ALA A 1 218 ? 17.219 12.154 -12.074 1.00 90.75 218 ALA A C 1
ATOM 1634 O O . ALA A 1 218 ? 17.554 12.197 -13.259 1.00 90.75 218 ALA A O 1
ATOM 1635 N N . ALA A 1 219 ? 16.297 11.302 -11.619 1.00 89.06 219 ALA A N 1
ATOM 1636 C CA . ALA A 1 219 ? 15.571 10.367 -12.463 1.00 89.06 219 ALA A CA 1
ATOM 1637 C C . ALA A 1 219 ? 14.562 11.095 -13.365 1.00 89.06 219 ALA A C 1
ATOM 1639 O O . ALA A 1 219 ? 13.757 11.910 -12.915 1.00 89.06 219 ALA A O 1
ATOM 1640 N N . ASN A 1 220 ? 14.588 10.773 -14.657 1.00 92.31 220 ASN A N 1
ATOM 1641 C CA . ASN A 1 220 ? 13.644 11.297 -15.642 1.00 92.31 220 ASN A CA 1
ATOM 1642 C C . ASN A 1 220 ? 12.440 10.348 -15.749 1.00 92.31 220 ASN A C 1
ATOM 1644 O O . ASN A 1 220 ? 12.261 9.672 -16.767 1.00 92.31 220 ASN A O 1
ATOM 1648 N N . LEU A 1 221 ? 11.670 10.268 -14.662 1.00 95.94 221 LEU A N 1
ATOM 1649 C CA . LEU A 1 221 ? 10.479 9.426 -14.563 1.00 95.94 221 LEU A CA 1
ATOM 1650 C C . LEU A 1 221 ? 9.316 10.002 -15.384 1.00 95.94 221 LEU A C 1
ATOM 1652 O O . LEU A 1 221 ? 9.170 11.220 -15.509 1.00 95.94 221 LEU A O 1
ATOM 1656 N N . ASP A 1 222 ? 8.485 9.117 -15.926 1.00 96.12 222 ASP A N 1
ATOM 1657 C CA . ASP A 1 222 ? 7.209 9.455 -16.551 1.00 96.12 222 ASP A CA 1
ATOM 1658 C C . ASP A 1 222 ? 6.054 9.541 -15.534 1.00 96.12 222 ASP A C 1
ATOM 1660 O O . ASP A 1 222 ? 6.227 9.329 -14.331 1.00 96.12 222 ASP A O 1
ATOM 1664 N N . ASP A 1 223 ? 4.850 9.844 -16.027 1.00 93.31 223 ASP A N 1
ATOM 1665 C CA . ASP A 1 223 ? 3.636 9.964 -15.208 1.00 93.31 223 ASP A CA 1
ATOM 1666 C C . ASP A 1 223 ? 3.260 8.656 -14.474 1.00 93.31 223 ASP A C 1
ATOM 1668 O O . ASP A 1 223 ? 2.527 8.705 -13.484 1.00 93.31 223 ASP A O 1
ATOM 1672 N N . CYS A 1 224 ? 3.775 7.497 -14.914 1.00 95.12 224 CYS A N 1
ATOM 1673 C CA . CYS A 1 224 ? 3.608 6.211 -14.231 1.00 95.12 224 CYS A CA 1
ATOM 1674 C C . CYS A 1 224 ? 4.733 5.885 -13.239 1.00 95.12 224 CYS A C 1
ATOM 1676 O O . CYS A 1 224 ? 4.762 4.784 -12.690 1.00 95.12 224 CYS A O 1
ATOM 1678 N N . ASN A 1 225 ? 5.607 6.854 -12.945 1.00 96.12 225 ASN A N 1
ATOM 1679 C CA . ASN A 1 225 ? 6.755 6.715 -12.050 1.00 96.12 225 ASN A CA 1
ATOM 1680 C C . ASN A 1 225 ? 7.792 5.691 -12.563 1.00 96.12 225 ASN A C 1
ATOM 1682 O O . ASN A 1 225 ? 8.484 5.054 -11.767 1.00 96.12 225 ASN A O 1
ATOM 1686 N N . GLY A 1 226 ? 7.896 5.523 -13.889 1.00 96.94 226 GLY A N 1
ATOM 1687 C CA . GLY A 1 226 ? 8.869 4.642 -14.540 1.00 96.94 226 GLY A CA 1
ATOM 1688 C C . GLY A 1 226 ? 9.783 5.356 -15.534 1.00 96.94 226 GLY A C 1
ATOM 1689 O O . GLY A 1 226 ? 9.535 6.489 -15.945 1.00 96.94 226 GLY A O 1
ATOM 1690 N N . HIS A 1 227 ? 10.870 4.695 -15.922 1.00 96.44 227 HIS A N 1
ATOM 1691 C CA . HIS A 1 227 ? 11.824 5.189 -16.924 1.00 96.44 227 HIS A CA 1
ATOM 1692 C C . HIS A 1 227 ? 12.435 4.035 -17.721 1.00 96.44 227 HIS A C 1
ATOM 1694 O O . HIS A 1 227 ? 11.975 2.901 -17.625 1.00 96.44 227 HIS A O 1
ATOM 1700 N N . SER A 1 228 ? 13.444 4.304 -18.555 1.00 95.06 228 SER A N 1
ATOM 1701 C CA . SER A 1 228 ? 14.184 3.250 -19.257 1.00 95.06 228 SER A CA 1
ATOM 1702 C C . SER A 1 228 ? 15.688 3.398 -19.110 1.00 95.06 228 SER A C 1
ATOM 1704 O O . SER A 1 228 ? 16.246 4.436 -19.470 1.00 95.06 228 SER A O 1
ATOM 1706 N N . THR A 1 229 ? 16.345 2.327 -18.670 1.00 91.50 229 THR A N 1
ATOM 1707 C CA . THR A 1 229 ? 17.807 2.212 -18.617 1.00 91.50 229 THR A CA 1
ATOM 1708 C C . THR A 1 229 ? 18.323 1.366 -19.787 1.00 91.50 229 THR A C 1
ATOM 1710 O O . THR A 1 229 ? 17.577 0.630 -20.436 1.00 91.50 229 THR A O 1
ATOM 1713 N N . ALA A 1 230 ? 19.619 1.473 -20.095 1.00 89.12 230 ALA A N 1
ATOM 1714 C CA . ALA A 1 230 ? 20.245 0.653 -21.139 1.00 89.12 230 ALA A CA 1
ATOM 1715 C C . ALA A 1 230 ? 20.471 -0.811 -20.706 1.00 89.12 230 ALA A C 1
ATOM 1717 O O . ALA A 1 230 ? 20.647 -1.675 -21.563 1.00 89.12 230 ALA A O 1
ATOM 1718 N N . SER A 1 231 ? 20.490 -1.068 -19.395 1.00 86.56 231 SER A N 1
ATOM 1719 C CA . SER A 1 231 ? 20.678 -2.377 -18.763 1.00 86.56 231 SER A CA 1
ATOM 1720 C C . SER A 1 231 ? 19.376 -3.177 -18.675 1.00 86.56 231 SER A C 1
ATOM 1722 O O . SER A 1 231 ? 19.378 -4.365 -18.986 1.00 86.56 231 SER A O 1
ATOM 1724 N N . GLU A 1 232 ? 18.272 -2.537 -18.279 1.00 87.12 232 GLU A N 1
ATOM 1725 C CA . GLU A 1 232 ? 17.035 -3.235 -17.878 1.00 87.12 232 GLU A CA 1
ATOM 1726 C C . GLU A 1 232 ? 15.834 -2.917 -18.779 1.00 87.12 232 GLU A C 1
ATOM 1728 O O . GLU A 1 232 ? 14.801 -3.579 -18.700 1.00 87.12 232 GLU A O 1
ATOM 1733 N N . GLY A 1 233 ? 15.953 -1.929 -19.672 1.00 93.81 233 GLY A N 1
ATOM 1734 C CA . GLY A 1 233 ? 14.819 -1.446 -20.454 1.00 93.81 233 GLY A CA 1
ATOM 1735 C C . GLY A 1 233 ? 13.850 -0.645 -19.586 1.00 93.81 233 GLY A C 1
ATOM 1736 O O . GLY A 1 233 ? 14.283 0.057 -18.674 1.00 93.81 233 GLY A O 1
ATOM 1737 N N . TYR A 1 234 ? 12.552 -0.697 -19.903 1.00 96.94 234 TYR A N 1
ATOM 1738 C CA . TYR A 1 234 ? 11.532 0.043 -19.156 1.00 96.94 234 TYR A CA 1
ATOM 1739 C C . TYR A 1 234 ? 11.134 -0.681 -17.864 1.00 96.94 234 TYR A C 1
ATOM 1741 O O . TYR A 1 234 ? 10.820 -1.870 -17.900 1.00 96.94 234 TYR A O 1
ATOM 1749 N N . HIS A 1 235 ? 11.093 0.054 -16.756 1.00 97.19 235 HIS A N 1
ATOM 1750 C CA . HIS A 1 235 ? 10.612 -0.413 -15.457 1.00 97.19 235 HIS A CA 1
ATOM 1751 C C . HIS A 1 235 ? 10.014 0.746 -14.649 1.00 97.19 235 HIS A C 1
ATOM 1753 O O . HIS A 1 235 ? 10.295 1.920 -14.910 1.00 97.19 235 HIS A O 1
ATOM 1759 N N . TYR A 1 236 ? 9.195 0.406 -13.656 1.00 97.44 236 TYR A N 1
ATOM 1760 C CA . TYR A 1 236 ? 8.645 1.352 -12.688 1.00 97.44 236 TYR A CA 1
ATOM 1761 C C . TYR A 1 236 ? 9.485 1.410 -11.420 1.00 97.44 236 TYR A C 1
ATOM 1763 O O . TYR A 1 236 ? 10.096 0.416 -11.036 1.00 97.44 236 TYR A O 1
ATOM 1771 N N . HIS A 1 237 ? 9.366 2.505 -10.677 1.00 96.38 237 HIS A N 1
ATOM 1772 C CA . HIS A 1 237 ? 9.622 2.508 -9.240 1.00 96.38 237 HIS A CA 1
ATOM 1773 C C . HIS A 1 237 ? 8.299 2.561 -8.483 1.00 96.38 237 HIS A C 1
ATOM 1775 O O . HIS A 1 237 ? 7.361 3.248 -8.895 1.00 96.38 237 HIS A O 1
ATOM 1781 N N . ALA A 1 238 ? 8.233 1.905 -7.329 1.00 95.62 238 ALA A N 1
ATOM 1782 C CA . ALA A 1 238 ? 7.161 2.159 -6.382 1.00 95.62 238 ALA A CA 1
ATOM 1783 C C . ALA A 1 238 ? 7.206 3.613 -5.884 1.00 95.62 238 ALA A C 1
ATOM 1785 O O . ALA A 1 238 ? 8.273 4.197 -5.688 1.00 95.62 238 ALA A O 1
ATOM 1786 N N . ASN A 1 239 ? 6.046 4.199 -5.598 1.00 94.56 239 ASN A N 1
ATOM 1787 C CA . ASN A 1 239 ? 6.009 5.398 -4.768 1.00 94.56 239 ASN A CA 1
ATOM 1788 C C . ASN A 1 239 ? 6.374 5.058 -3.315 1.00 94.56 239 ASN A C 1
ATOM 1790 O O . ASN A 1 239 ? 6.054 3.979 -2.813 1.00 94.56 239 ASN A O 1
ATOM 1794 N N . GLY A 1 240 ? 6.939 6.030 -2.594 1.00 93.56 240 GLY A N 1
ATOM 1795 C CA . GLY A 1 240 ? 7.002 5.964 -1.133 1.00 93.56 240 GLY A CA 1
ATOM 1796 C C . GLY A 1 240 ? 5.597 5.827 -0.527 1.00 93.56 240 GLY A C 1
ATOM 1797 O O . GLY A 1 240 ? 4.666 6.520 -0.952 1.00 93.56 240 GLY A O 1
ATOM 1798 N N . ALA A 1 241 ? 5.452 4.949 0.472 1.00 94.25 241 ALA A N 1
ATOM 1799 C CA . ALA A 1 241 ? 4.160 4.498 1.006 1.00 94.25 241 ALA A CA 1
ATOM 1800 C C . ALA A 1 241 ? 3.211 5.622 1.463 1.00 94.25 241 ALA A C 1
ATOM 1802 O O . ALA A 1 241 ? 1.997 5.457 1.395 1.00 94.25 241 ALA A O 1
ATOM 1803 N N . ALA A 1 242 ? 3.746 6.791 1.841 1.00 94.44 242 ALA A N 1
ATOM 1804 C CA . ALA A 1 242 ? 2.962 7.985 2.165 1.00 94.44 242 ALA A CA 1
ATOM 1805 C C . ALA A 1 242 ? 1.912 8.340 1.095 1.00 94.44 242 ALA A C 1
ATOM 1807 O O . ALA A 1 242 ? 0.851 8.834 1.457 1.00 94.44 242 ALA A O 1
ATOM 1808 N N . LYS A 1 243 ? 2.171 8.069 -0.198 1.00 93.69 243 LYS A N 1
ATOM 1809 C CA . LYS A 1 243 ? 1.218 8.356 -1.287 1.00 93.69 243 LYS A CA 1
ATOM 1810 C C . LYS A 1 243 ? 0.004 7.414 -1.333 1.00 93.69 243 LYS A C 1
ATOM 1812 O O . LYS A 1 243 ? -0.899 7.678 -2.119 1.00 93.69 243 LYS A O 1
ATOM 1817 N N . ASN A 1 244 ? -0.019 6.322 -0.556 1.00 93.69 244 ASN A N 1
ATOM 1818 C CA . ASN A 1 244 ? -1.072 5.294 -0.593 1.00 93.69 244 ASN A CA 1
ATOM 1819 C C . ASN A 1 244 ? -1.350 4.747 -2.019 1.00 93.69 244 ASN A C 1
ATOM 1821 O O . ASN A 1 244 ? -2.491 4.517 -2.408 1.00 93.69 244 ASN A O 1
ATOM 1825 N N . ALA A 1 245 ? -0.316 4.593 -2.847 1.00 93.19 245 ALA A N 1
ATOM 1826 C CA . ALA A 1 245 ? -0.433 4.056 -4.204 1.00 93.19 245 ALA A CA 1
ATOM 1827 C C . ALA A 1 245 ? 0.931 3.536 -4.662 1.00 93.19 245 ALA A C 1
ATOM 1829 O O . ALA A 1 245 ? 1.800 4.344 -4.987 1.00 93.19 245 ALA A O 1
ATOM 1830 N N 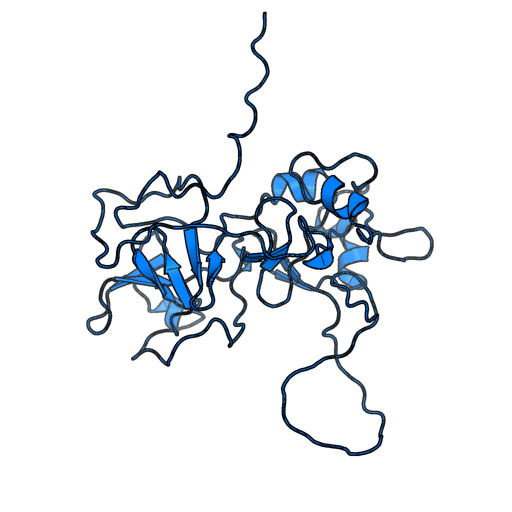. ILE A 1 246 ? 1.151 2.216 -4.682 1.00 95.12 246 ILE A N 1
ATOM 1831 C CA . ILE A 1 246 ? 2.456 1.650 -5.074 1.00 95.12 246 ILE A CA 1
ATOM 1832 C C . ILE A 1 246 ? 2.807 2.068 -6.508 1.00 95.12 246 ILE A C 1
ATOM 1834 O O . ILE A 1 246 ? 3.888 2.610 -6.722 1.00 95.12 246 ILE A O 1
ATOM 1838 N N . LEU A 1 247 ? 1.865 1.929 -7.445 1.00 94.50 247 LEU A N 1
ATOM 1839 C CA . LEU A 1 247 ? 1.938 2.492 -8.795 1.00 94.50 247 LEU A CA 1
ATOM 1840 C C . LEU A 1 247 ? 0.743 3.423 -9.054 1.00 94.50 247 LEU A C 1
ATOM 1842 O O . LEU A 1 247 ? -0.348 3.145 -8.556 1.00 94.50 247 LEU A O 1
ATOM 1846 N N . PRO A 1 248 ? 0.911 4.514 -9.826 1.00 92.19 248 PRO A N 1
ATOM 1847 C CA . PRO A 1 248 ? -0.194 5.397 -10.202 1.00 92.19 248 PRO A CA 1
ATOM 1848 C C . PRO A 1 248 ? -0.862 4.995 -11.533 1.00 92.19 248 PRO A C 1
ATOM 1850 O O . PRO A 1 248 ? -2.001 5.384 -11.787 1.00 92.19 248 PRO A O 1
ATOM 1853 N N . CYS A 1 249 ? -0.172 4.241 -12.398 1.00 94.19 249 CYS A N 1
ATOM 1854 C CA . CYS A 1 249 ? -0.698 3.713 -13.656 1.00 94.19 249 CYS A CA 1
ATOM 1855 C C . CYS A 1 249 ? 0.170 2.579 -14.222 1.00 94.19 249 CYS A C 1
ATOM 1857 O O . CYS A 1 249 ? 1.273 2.332 -13.740 1.00 94.19 249 CYS A O 1
ATOM 1859 N N . LEU A 1 250 ? -0.349 1.907 -15.255 1.00 94.69 250 LEU A N 1
ATOM 1860 C CA . LEU A 1 250 ? 0.378 0.951 -16.096 1.00 94.69 250 LEU A CA 1
ATOM 1861 C C . LEU A 1 250 ? 0.593 1.545 -17.499 1.00 94.69 250 LEU A C 1
ATOM 1863 O O . LEU A 1 250 ? -0.299 2.196 -18.041 1.00 94.69 250 LEU A O 1
ATOM 1867 N N . MET A 1 251 ? 1.765 1.314 -18.084 1.00 95.75 251 MET A N 1
ATOM 1868 C CA . MET A 1 251 ? 2.205 1.751 -19.416 1.00 95.75 251 MET A CA 1
ATOM 1869 C C . MET A 1 251 ? 2.168 0.633 -20.458 1.00 95.75 251 MET A C 1
ATOM 1871 O O . MET A 1 251 ? 2.245 0.921 -21.655 1.00 95.75 251 MET A O 1
ATOM 1875 N N . GLY A 1 252 ? 2.101 -0.628 -20.034 1.00 94.38 252 GLY A N 1
ATOM 1876 C CA . GLY A 1 252 ? 2.019 -1.783 -20.915 1.00 94.38 252 GLY A CA 1
ATOM 1877 C C . GLY A 1 252 ? 0.595 -2.287 -21.153 1.00 94.38 252 GLY A C 1
ATOM 1878 O O . GLY A 1 252 ? -0.368 -1.887 -20.500 1.00 94.38 252 GLY A O 1
ATOM 1879 N N . GLU A 1 253 ? 0.469 -3.191 -22.117 1.00 92.50 253 GLU A N 1
ATOM 1880 C CA . GLU A 1 253 ? -0.725 -4.006 -22.319 1.00 92.50 253 GLU A CA 1
ATOM 1881 C C . GLU A 1 253 ? -0.840 -5.051 -21.198 1.00 92.50 253 GLU A C 1
ATOM 1883 O O . GLU A 1 253 ? 0.107 -5.786 -20.925 1.00 92.50 253 GLU A O 1
ATOM 1888 N N . TYR A 1 254 ? -2.013 -5.144 -20.570 1.00 88.19 254 TYR A N 1
ATOM 1889 C CA . TYR A 1 254 ? -2.306 -6.095 -19.495 1.00 88.19 254 TYR A CA 1
ATOM 1890 C C . TYR A 1 254 ? -3.621 -6.835 -19.754 1.00 88.19 254 TYR A C 1
ATOM 1892 O O . TYR A 1 254 ? -4.501 -6.363 -20.479 1.00 88.19 254 TYR A O 1
ATOM 1900 N N . ASP A 1 255 ? -3.775 -8.007 -19.139 1.00 81.31 255 ASP A N 1
ATOM 1901 C CA . ASP A 1 255 ? -5.001 -8.792 -19.252 1.00 81.31 255 ASP A CA 1
ATOM 1902 C C . ASP A 1 255 ? -6.061 -8.297 -18.252 1.00 81.31 255 ASP A C 1
ATOM 1904 O O . ASP A 1 255 ? -5.950 -8.485 -17.039 1.00 81.31 255 ASP A O 1
ATOM 1908 N N . ILE A 1 256 ? -7.135 -7.693 -18.766 1.00 69.44 256 ILE A N 1
ATOM 1909 C CA . ILE A 1 256 ? -8.269 -7.182 -17.975 1.00 69.44 256 ILE A CA 1
ATOM 1910 C C . ILE A 1 256 ? -9.048 -8.270 -17.210 1.00 69.44 256 ILE A C 1
ATOM 1912 O O . ILE A 1 256 ? -9.904 -7.938 -16.385 1.00 69.44 256 ILE A O 1
ATOM 1916 N N . SER A 1 257 ? -8.790 -9.557 -17.472 1.00 63.06 257 SER A N 1
ATOM 1917 C CA . SER A 1 257 ? -9.345 -10.677 -16.704 1.00 63.06 257 SER A CA 1
ATOM 1918 C C . SER A 1 257 ? -8.642 -10.904 -15.360 1.00 63.06 257 SER A C 1
ATOM 1920 O O . SER A 1 257 ? -9.197 -11.590 -14.504 1.00 63.06 257 SER A O 1
ATOM 1922 N N . THR A 1 258 ? -7.493 -10.261 -15.115 1.00 54.12 258 THR A N 1
ATOM 1923 C CA . THR A 1 258 ? -6.713 -10.337 -13.858 1.00 54.12 258 THR A CA 1
ATOM 1924 C C . THR A 1 258 ? -7.334 -9.603 -12.663 1.00 54.12 258 THR A C 1
ATOM 1926 O O . THR A 1 258 ? -6.654 -9.319 -11.677 1.00 54.12 258 THR A O 1
ATOM 1929 N N . ARG A 1 259 ? -8.646 -9.336 -12.697 1.00 54.69 259 ARG A N 1
ATOM 1930 C CA . ARG A 1 259 ? -9.392 -8.851 -11.531 1.00 54.69 259 ARG A CA 1
ATOM 1931 C C . ARG A 1 259 ? -9.291 -9.873 -10.400 1.00 54.69 259 ARG A C 1
ATOM 1933 O O . ARG A 1 259 ? -9.976 -10.898 -10.420 1.00 54.69 259 ARG A O 1
ATOM 1940 N N . ALA A 1 260 ? -8.464 -9.569 -9.403 1.00 47.06 260 ALA A N 1
ATOM 1941 C CA . ALA A 1 260 ? -8.506 -10.250 -8.119 1.00 47.06 260 ALA A CA 1
ATOM 1942 C C . ALA A 1 260 ? -9.935 -10.166 -7.550 1.00 47.06 260 ALA A C 1
ATOM 1944 O O . ALA A 1 260 ? -10.680 -9.221 -7.815 1.00 47.06 260 ALA A O 1
ATOM 1945 N N . GLY A 1 261 ? -10.365 -11.233 -6.878 1.00 40.72 261 GLY A N 1
ATOM 1946 C CA . GLY A 1 261 ? -11.786 -11.548 -6.761 1.00 40.72 261 GLY A CA 1
ATOM 1947 C C . GLY A 1 261 ? -12.599 -10.573 -5.907 1.00 40.72 261 GLY A C 1
ATOM 1948 O O . GLY A 1 261 ? -12.571 -10.656 -4.685 1.00 40.72 261 GLY A O 1
ATOM 1949 N N . GLY A 1 262 ? -13.451 -9.778 -6.553 1.00 39.12 262 GLY A N 1
ATOM 1950 C CA . GLY A 1 262 ? -14.538 -9.038 -5.915 1.00 39.12 262 GLY A CA 1
ATOM 1951 C C . GLY A 1 262 ? -15.689 -8.786 -6.899 1.00 39.12 262 GLY A C 1
ATOM 1952 O O . GLY A 1 262 ? -15.437 -8.574 -8.090 1.00 39.12 262 GLY A O 1
ATOM 1953 N N . PRO A 1 263 ? -16.966 -8.810 -6.465 1.00 31.86 263 PRO A N 1
ATOM 1954 C CA . PRO A 1 263 ? -18.043 -8.225 -7.258 1.00 31.86 263 PRO A CA 1
ATOM 1955 C C . PRO A 1 263 ? -17.768 -6.725 -7.464 1.00 31.86 263 PRO A C 1
ATOM 1957 O O . PRO A 1 263 ? -17.144 -6.110 -6.598 1.00 31.86 263 PRO A O 1
ATOM 1960 N N . PRO A 1 264 ? -18.266 -6.098 -8.546 1.00 33.44 264 PRO A N 1
ATOM 1961 C CA . PRO A 1 264 ? -18.243 -4.642 -8.650 1.00 33.44 264 PRO A CA 1
ATOM 1962 C C . PRO A 1 264 ? -18.898 -4.014 -7.409 1.00 33.44 264 PRO A C 1
ATOM 1964 O O . PRO A 1 264 ? -19.870 -4.597 -6.908 1.00 33.44 264 PRO A O 1
ATOM 1967 N N . PRO A 1 265 ? -18.448 -2.830 -6.947 1.00 40.38 265 PRO A N 1
ATOM 1968 C CA . PRO A 1 265 ? -19.169 -2.067 -5.937 1.00 40.38 265 PRO A CA 1
ATOM 1969 C C . PRO A 1 265 ? -20.640 -1.981 -6.337 1.00 40.38 265 PRO A C 1
ATOM 1971 O O . PRO A 1 265 ? -20.959 -1.569 -7.456 1.00 40.38 265 PRO A O 1
ATOM 1974 N N . GLY A 1 266 ? -21.523 -2.455 -5.457 1.00 36.47 266 GLY A N 1
ATOM 1975 C CA . GLY A 1 266 ? -22.943 -2.566 -5.760 1.00 36.47 266 GLY A CA 1
ATOM 1976 C C . GLY A 1 266 ? -23.498 -1.195 -6.120 1.00 36.47 266 GLY A C 1
ATOM 1977 O O . GLY A 1 266 ? -23.605 -0.329 -5.255 1.00 36.47 266 GLY A O 1
ATOM 1978 N N . GLY A 1 267 ? -23.836 -0.999 -7.397 1.00 35.62 267 GLY A N 1
ATOM 1979 C CA . GLY A 1 267 ? -24.497 0.222 -7.841 1.00 35.62 267 GLY A CA 1
ATOM 1980 C C . GLY A 1 267 ? -25.783 0.449 -7.037 1.00 35.62 267 GLY A C 1
ATOM 1981 O O . GLY A 1 267 ? -26.396 -0.529 -6.591 1.00 35.62 267 GLY A O 1
ATOM 1982 N N . PRO A 1 268 ? -26.206 1.711 -6.837 1.00 39.94 268 PRO A N 1
ATOM 1983 C CA . PRO A 1 268 ? -27.428 2.003 -6.098 1.00 39.94 268 PRO A CA 1
ATOM 1984 C C . PRO A 1 268 ? -28.602 1.210 -6.696 1.00 39.94 268 PRO A C 1
ATOM 1986 O O . PRO A 1 268 ? -28.687 1.088 -7.924 1.00 39.94 268 PRO A O 1
ATOM 1989 N N . PRO A 1 269 ? -29.491 0.642 -5.858 1.00 37.53 269 PRO A N 1
ATOM 1990 C CA . PRO A 1 269 ? -30.575 -0.202 -6.340 1.00 37.53 269 PRO A CA 1
ATOM 1991 C C . PRO A 1 269 ? -31.438 0.576 -7.343 1.00 37.53 269 PRO A C 1
ATOM 1993 O O . PRO A 1 269 ? -31.696 1.765 -7.124 1.00 37.53 269 PRO A O 1
ATOM 1996 N N . PRO A 1 270 ? -31.882 -0.059 -8.444 1.00 36.81 270 PRO A N 1
ATOM 1997 C CA . PRO A 1 270 ? -32.673 0.624 -9.454 1.00 36.81 270 PRO A CA 1
ATOM 1998 C C . PRO A 1 270 ? -33.957 1.162 -8.820 1.00 36.81 270 PRO A C 1
ATOM 2000 O O . PRO A 1 270 ? -34.714 0.418 -8.201 1.00 36.81 270 PRO A O 1
ATOM 2003 N N . SER A 1 271 ? -34.193 2.462 -8.982 1.00 46.44 271 SER A N 1
ATOM 2004 C CA . SER A 1 271 ? -35.420 3.118 -8.540 1.00 46.44 271 SER A CA 1
ATOM 2005 C C . SER A 1 271 ? -36.599 2.624 -9.383 1.00 46.44 271 SER A C 1
ATOM 2007 O O . SER A 1 271 ? -36.744 3.039 -10.537 1.00 46.44 271 SER A O 1
ATOM 2009 N N . GLY A 1 272 ? -37.419 1.748 -8.802 1.00 40.47 272 GLY A N 1
ATOM 2010 C CA . GLY A 1 272 ? -38.644 1.188 -9.378 1.00 40.47 272 GLY A CA 1
ATOM 2011 C C . GLY A 1 272 ? -39.655 0.861 -8.291 1.00 40.47 272 GLY A C 1
ATOM 2012 O O . GLY A 1 272 ? -39.217 0.331 -7.247 1.00 40.47 272 GLY A O 1
#

Sequence (272 aa):
MSRWRVCGSDARPHLRRTEAVVHGQLAAVWLQDAGIWFDGSGVYNLDGPFIKNLAQFYSDSEWKLYDSAGNVNVTNTKEAFDGAARPDVAVQYQNHCVEGRLAWLTGGKAIQTTMLIPISPTKASSASSAHPGNFGITLDGVVIAESAPVDAILGAHTIAAFDHCGGHYNPIEGYHLHGVMGCGHLEGDDADGDTKMFGYAADGYPIHLPLEGAALSAANLDDCNGHSTASEGYHYHANGAAKNAILPCLMGEYDISTRAGGPPPGGPPPSG

Secondary structure (DSSP, 8-state):
-----SBSS-------S----------PPPS-SB-EEE-SS-EEE--HHHHHHHHHHTT-TT---B-TT--B-B--SHHHHHHHSSSS--GGGTT-EE---GGGSGGGS---------SS--EEEEEES---S--EEETTS-EE-----HHHHHHTT-EE-B-TTSEEEETTTEEEESSB---TTS--SPPTTSPPEEEEETTS-EEEPPP-HHHHHH----TTSEEEETTTEEEEEPPBGGGS-S-S-EEE---TT---S-PPP-PPPP--

Foldseek 3Di:
DDDADQQDDDDDDDDDPDDDDDDDDDDDDDDQRHFWFAQQAFIGGNDLVCLCCVCVVVVHPVQHQADPVSHGAEQPDLVLQQQDLDLNRDLVNQSHAHADACCSEDVSHADDADADEDQDWAFDPDWFLPQPWFFWAWPVGATRTFFDPNVSCVVSSYTPGDHQQQWHQHRQRGIHHQFGRPPVVQFDDDDDLDATFRTATQSNATEGEDDDDPRLVPDPADPFQWDQDPVRGIHHYAHGSNNSGRTSTDRTDGDSVSHRDDDPDDDDPDDD

pLDDT: mean 80.79, std 21.86, range [23.19, 97.44]

InterPro domains:
  IPR025924 YHYH domain [PF14240] (116-208)